Protein AF-A0A949M799-F1 (afdb_monomer_lite)

Foldseek 3Di:
DDDDDDPDPPDQDWDKDKDWDFDDPPDPPPDDADPVVVVVLVVDFPLLVVLCVQQVEHEEADPPVCVVVVAQKDKDKDKGWTKMKIKTWGWDDDPDPPAAIKIKMKMFMGTDDIGMYMYMYHHPPPDDPNQLPDLLVLLNVVLSLLCSFVLLVLLLCLLLRDMDIDMDGPVVQVVPPPDDPVNVVVVVNVVSNVVSRVLSSQLSVVLSVVSCVQCVNSVRDRPPVVVSSVLSSQLVNCVVSVRVVNVCSVVSNVVCVPGPRVSSVVSSDDD

Radius of gyration: 24.04 Å; chains: 1; bounding box: 64×42×74 Å

Sequence (271 aa):
MRNGFPQARLACLLLSLVLHARCWSQDSISAKPTEPFATWINTAPPGIKRLIDIGQVTFEIDDQELIQRKKQGLTRFRFDYRYRYRFSNSITKPQSSDDGPRITVAASIFVSDIQCSHRVVVGSTFKPESPWKSKLLQHEFDHVSISTDPRLKVLLKLALGADMQFEILAQEIQSQENQTLAQHIENQIATRMKHRVSEIERVTQAFNDRFDKESRNGSESIRQREELFVDFFAPESLQKLDFQSSEILSQYAKAIAKSPWKEHYMLNAPD

Structure (mmCIF, N/CA/C/O backbone):
data_AF-A0A949M799-F1
#
_entry.id   AF-A0A949M799-F1
#
loop_
_atom_site.group_PDB
_atom_site.id
_atom_site.type_symbol
_atom_site.label_atom_id
_atom_site.label_alt_id
_atom_site.label_comp_id
_atom_site.label_asym_id
_atom_site.label_entity_id
_atom_site.label_seq_id
_atom_site.pdbx_PDB_ins_code
_atom_site.Cartn_x
_atom_site.Cartn_y
_atom_site.Cartn_z
_atom_site.occupancy
_atom_site.B_iso_or_equiv
_atom_site.auth_seq_id
_atom_site.auth_comp_id
_atom_site.auth_asym_id
_atom_site.auth_atom_id
_atom_site.pdbx_PDB_model_num
ATOM 1 N N . MET A 1 1 ? -38.391 25.518 46.719 1.00 38.16 1 MET A N 1
ATOM 2 C CA . MET A 1 1 ? -38.501 24.862 45.399 1.00 38.16 1 MET A CA 1
ATOM 3 C C . MET A 1 1 ? -37.254 24.015 45.199 1.00 38.16 1 MET A C 1
ATOM 5 O O . MET A 1 1 ? -36.174 24.570 45.061 1.00 38.16 1 MET A O 1
ATOM 9 N N . ARG A 1 2 ? -37.367 22.689 45.344 1.00 32.25 2 ARG A N 1
ATOM 10 C CA . ARG A 1 2 ? -36.262 21.737 45.146 1.00 32.25 2 ARG A CA 1
ATOM 11 C C . ARG A 1 2 ? -36.458 21.100 43.773 1.00 32.25 2 ARG A C 1
ATOM 13 O O . ARG A 1 2 ? -37.381 20.310 43.609 1.00 32.25 2 ARG A O 1
ATOM 20 N N . ASN A 1 3 ? -35.625 21.473 42.806 1.00 32.59 3 ASN A N 1
ATOM 21 C CA . ASN A 1 3 ? -35.611 20.852 41.485 1.00 32.59 3 ASN A CA 1
ATOM 22 C C . ASN A 1 3 ? -34.939 19.482 41.607 1.00 32.59 3 ASN A C 1
ATOM 24 O O . ASN A 1 3 ? -33.716 19.377 41.668 1.00 32.59 3 ASN A O 1
ATOM 28 N N . GLY A 1 4 ? -35.757 18.436 41.719 1.00 30.62 4 GLY A N 1
ATOM 29 C CA . GLY A 1 4 ? -35.303 17.056 41.641 1.00 30.62 4 GLY A CA 1
ATOM 30 C C . GLY A 1 4 ? -34.941 16.718 40.200 1.00 30.62 4 GLY A C 1
ATOM 31 O O . GLY A 1 4 ? -35.824 16.590 39.358 1.00 30.62 4 GLY A O 1
ATOM 32 N N . PHE A 1 5 ? -33.648 16.566 39.919 1.00 30.73 5 PHE A N 1
ATOM 33 C CA . PHE A 1 5 ? -33.198 15.882 38.711 1.00 30.73 5 PHE A CA 1
ATOM 34 C C . PHE A 1 5 ? -33.589 14.401 38.823 1.00 30.73 5 PHE A C 1
ATOM 36 O O . PHE A 1 5 ? -33.229 13.758 39.816 1.00 30.73 5 PHE A O 1
ATOM 43 N N . PRO A 1 6 ? -34.319 13.832 37.851 1.00 38.19 6 PRO A N 1
ATOM 44 C CA . PRO A 1 6 ? -34.636 12.417 37.880 1.00 38.19 6 PRO A CA 1
ATOM 45 C C . PRO A 1 6 ? -33.339 11.622 37.706 1.00 38.19 6 PRO A C 1
ATOM 47 O O . PRO A 1 6 ? -32.631 11.760 36.709 1.00 38.19 6 PRO A O 1
ATOM 50 N N . GLN A 1 7 ? -33.023 10.779 38.692 1.00 33.84 7 GLN A N 1
ATOM 51 C CA . GLN A 1 7 ? -32.002 9.741 38.575 1.00 33.84 7 GLN A CA 1
ATOM 52 C C . GLN A 1 7 ? -32.460 8.718 37.527 1.00 33.84 7 GLN A C 1
ATOM 54 O O . GLN A 1 7 ? -33.045 7.685 37.850 1.00 33.84 7 GLN A O 1
ATOM 59 N N . ALA A 1 8 ? -32.198 9.004 36.254 1.00 35.12 8 ALA A N 1
ATOM 60 C CA . ALA A 1 8 ? -32.275 8.003 35.209 1.00 35.12 8 ALA A CA 1
ATOM 61 C C . ALA A 1 8 ? -31.178 6.963 35.481 1.00 35.12 8 ALA A C 1
ATOM 63 O O . ALA A 1 8 ? -29.980 7.246 35.393 1.00 35.12 8 ALA A O 1
ATOM 64 N N . ARG A 1 9 ? -31.593 5.754 35.867 1.00 34.25 9 ARG A N 1
ATOM 65 C CA . ARG A 1 9 ? -30.732 4.571 35.896 1.00 34.25 9 ARG A CA 1
ATOM 66 C C . ARG A 1 9 ? -30.252 4.317 34.465 1.00 34.25 9 ARG A C 1
ATOM 68 O O . ARG A 1 9 ? -30.967 3.718 33.671 1.00 34.25 9 ARG A O 1
ATOM 75 N N . LEU A 1 10 ? -29.059 4.809 34.135 1.00 37.62 10 LEU A N 1
ATOM 76 C CA . LEU A 1 10 ? -28.350 4.473 32.903 1.00 37.62 10 LEU A CA 1
ATOM 77 C C . LEU A 1 10 ? -28.008 2.982 32.951 1.00 37.62 10 LEU A C 1
ATOM 79 O O . LEU A 1 10 ? -27.049 2.564 33.597 1.00 37.62 10 LEU A O 1
ATOM 83 N N . ALA A 1 11 ? -28.856 2.174 32.320 1.00 38.16 11 ALA A N 1
ATOM 84 C CA . ALA A 1 11 ? -28.567 0.781 32.047 1.00 38.16 11 ALA A CA 1
ATOM 85 C C . ALA A 1 11 ? -27.359 0.721 31.103 1.00 38.16 11 ALA A C 1
ATOM 87 O O . ALA A 1 11 ? -27.379 1.303 30.019 1.00 38.16 11 ALA A O 1
ATOM 88 N N . CYS A 1 12 ? -26.303 0.032 31.530 1.00 37.84 12 CYS A N 1
ATOM 89 C CA . CYS A 1 12 ? -25.150 -0.270 30.693 1.00 37.84 12 CYS A CA 1
ATOM 90 C C . CYS A 1 12 ? -25.595 -1.318 29.659 1.00 37.84 12 CYS A C 1
ATOM 92 O O . CYS A 1 12 ? -25.605 -2.517 29.933 1.00 37.84 12 CYS A O 1
ATOM 94 N N . LEU A 1 13 ? -26.083 -0.862 28.506 1.00 43.50 13 LEU A N 1
ATOM 95 C CA . LEU A 1 13 ? -26.494 -1.726 27.404 1.00 43.50 13 LEU A CA 1
ATOM 96 C C . LEU A 1 13 ? -25.248 -2.161 26.629 1.00 43.50 13 LEU A C 1
ATOM 98 O O . LEU A 1 13 ? -24.762 -1.448 25.758 1.00 43.50 13 LEU A O 1
ATOM 102 N N . LEU A 1 14 ? -24.739 -3.354 26.940 1.00 43.09 14 LEU A N 1
ATOM 103 C CA . LEU A 1 14 ? -23.744 -4.037 26.114 1.00 43.09 14 LEU A CA 1
ATOM 104 C C . LEU A 1 14 ? -24.416 -4.522 24.824 1.00 43.09 14 LEU A C 1
ATOM 106 O O . LEU A 1 14 ? -24.916 -5.643 24.749 1.00 43.09 14 LEU A O 1
ATOM 110 N N . LEU A 1 15 ? -24.442 -3.673 23.799 1.00 46.94 15 LEU A N 1
ATOM 111 C CA . LEU A 1 15 ? -24.862 -4.070 22.459 1.00 46.94 15 LEU A CA 1
ATOM 112 C C . LEU A 1 15 ? -23.636 -4.587 21.691 1.00 46.94 15 LEU A C 1
ATOM 114 O O . LEU A 1 15 ? -22.736 -3.817 21.375 1.00 46.94 15 LEU A O 1
ATOM 118 N N . SER A 1 16 ? -23.587 -5.890 21.401 1.00 44.25 16 SER A N 1
ATOM 119 C CA . SER A 1 16 ? -22.599 -6.472 20.480 1.00 44.25 16 SER A CA 1
ATOM 120 C C . SER A 1 16 ? -23.225 -6.626 19.101 1.00 44.25 16 SER A C 1
ATOM 122 O O . SER A 1 16 ? -24.108 -7.460 18.911 1.00 44.25 16 SER A O 1
ATOM 124 N N . LEU A 1 17 ? -22.759 -5.839 18.134 1.00 51.50 17 LEU A N 1
ATOM 125 C CA . LEU A 1 17 ? -23.195 -5.915 16.741 1.00 51.50 17 LEU A CA 1
ATOM 126 C C . LEU A 1 17 ? -22.049 -6.464 15.876 1.00 51.50 17 LEU A C 1
ATOM 128 O O . LEU A 1 17 ? -20.896 -6.070 16.053 1.00 51.50 17 LEU A O 1
ATOM 132 N N . VAL A 1 18 ? -22.357 -7.383 14.957 1.00 51.38 18 VAL A N 1
ATOM 133 C CA . VAL A 1 18 ? -21.414 -7.882 13.941 1.00 51.38 18 VAL A CA 1
ATOM 134 C C . VAL A 1 18 ? -21.872 -7.350 12.591 1.00 51.38 18 VAL A C 1
ATOM 136 O O . VAL A 1 18 ? -22.921 -7.754 12.093 1.00 51.38 18 VAL A O 1
ATOM 139 N N . LEU A 1 19 ? -21.089 -6.451 12.001 1.00 58.72 19 LEU A N 1
ATOM 140 C CA . LEU A 1 19 ? -21.389 -5.838 10.707 1.00 58.72 19 LEU A CA 1
ATOM 141 C C . LEU A 1 19 ? -20.306 -6.162 9.675 1.00 58.72 19 LEU A C 1
ATOM 143 O O . LEU A 1 19 ? -19.142 -6.413 10.002 1.00 58.72 19 LEU A O 1
ATOM 147 N N . HIS A 1 20 ? -20.724 -6.181 8.410 1.00 48.69 20 HIS A N 1
ATOM 148 C CA . HIS A 1 20 ? -19.860 -6.397 7.255 1.00 48.69 20 HIS A CA 1
ATOM 149 C C . HIS A 1 20 ? -19.649 -5.064 6.544 1.00 48.69 20 HIS A C 1
ATOM 151 O O . HIS A 1 20 ? -20.538 -4.607 5.832 1.00 48.69 20 HIS A O 1
ATOM 157 N N . ALA A 1 21 ? -18.466 -4.473 6.684 1.00 54.84 21 ALA A N 1
ATOM 158 C CA . ALA A 1 21 ? -18.089 -3.312 5.894 1.00 54.84 21 ALA A CA 1
ATOM 159 C C . ALA A 1 21 ? -17.352 -3.769 4.627 1.00 54.84 21 ALA A C 1
ATOM 161 O O . ALA A 1 21 ? -16.422 -4.579 4.672 1.00 54.84 21 ALA A O 1
ATOM 162 N N . ARG A 1 22 ? -17.766 -3.246 3.472 1.00 47.84 22 ARG A N 1
ATOM 163 C CA . ARG A 1 22 ? -17.017 -3.354 2.216 1.00 47.84 22 ARG A CA 1
ATOM 164 C C . ARG A 1 22 ? -16.619 -1.945 1.800 1.00 47.84 22 ARG A C 1
ATOM 166 O O . ARG A 1 22 ? -17.461 -1.196 1.324 1.00 47.84 22 ARG A O 1
ATOM 173 N N . CYS A 1 23 ? -15.348 -1.592 1.960 1.00 44.41 23 CYS A N 1
ATOM 174 C CA . CYS A 1 23 ? -14.822 -0.384 1.336 1.00 44.41 23 CYS A CA 1
ATOM 175 C C . CYS A 1 23 ? -14.472 -0.733 -0.113 1.00 44.41 23 CYS A C 1
ATOM 177 O O . CYS A 1 23 ? -13.442 -1.347 -0.369 1.00 44.41 23 CYS A O 1
ATOM 179 N N . TRP A 1 24 ? -15.365 -0.421 -1.053 1.00 39.28 24 TRP A N 1
ATOM 180 C CA . TRP A 1 24 ? -15.014 -0.400 -2.472 1.00 39.28 24 TRP A CA 1
ATOM 181 C C . TRP A 1 24 ? -14.414 0.975 -2.755 1.00 39.28 24 TRP A C 1
ATOM 183 O O . TRP A 1 24 ? -15.116 1.978 -2.648 1.00 39.28 24 TRP A O 1
ATOM 193 N N . SER A 1 25 ? -13.124 1.035 -3.088 1.00 43.59 25 SER A N 1
ATOM 194 C CA . SER A 1 25 ? -12.610 2.190 -3.826 1.00 43.59 25 SER A CA 1
ATOM 195 C C . SER A 1 25 ? -13.218 2.123 -5.229 1.00 43.59 25 SER A C 1
ATOM 197 O O . SER A 1 25 ? -13.100 1.098 -5.905 1.00 43.59 25 SER A O 1
ATOM 199 N N . GLN A 1 26 ? -13.962 3.160 -5.614 1.00 33.84 26 GLN A N 1
ATOM 200 C CA . GLN A 1 26 ? -14.918 3.137 -6.727 1.00 33.84 26 GLN A CA 1
ATOM 201 C C . GLN A 1 26 ? -14.292 3.191 -8.132 1.00 33.84 26 GLN A C 1
ATOM 203 O O . GLN A 1 26 ? -15.022 3.284 -9.111 1.00 33.84 26 GLN A O 1
ATOM 208 N N . ASP A 1 27 ? -12.976 3.025 -8.251 1.00 39.72 27 ASP A N 1
ATOM 209 C CA . ASP A 1 27 ? -12.280 2.984 -9.537 1.00 39.72 27 ASP A CA 1
ATOM 210 C C . ASP A 1 27 ? -11.870 1.546 -9.866 1.00 39.72 27 ASP A C 1
ATOM 212 O O . ASP A 1 27 ? -10.709 1.157 -9.739 1.00 39.72 27 ASP A O 1
ATOM 216 N N . SER A 1 28 ? -12.821 0.686 -10.228 1.00 40.19 28 SER A N 1
ATOM 217 C CA . SER A 1 28 ? -12.476 -0.616 -10.805 1.00 40.19 28 SER A CA 1
ATOM 218 C C . SER A 1 28 ? -12.176 -0.426 -12.291 1.00 40.19 28 SER A C 1
ATOM 220 O O . SER A 1 28 ? -13.063 -0.566 -13.135 1.00 40.19 28 SER A O 1
ATOM 222 N N . ILE A 1 29 ? -10.929 -0.084 -12.613 1.00 46.22 29 ILE A N 1
ATOM 223 C CA . ILE A 1 29 ? -10.437 -0.086 -13.992 1.00 46.22 29 ILE A CA 1
ATOM 224 C C . ILE A 1 29 ? -10.225 -1.551 -14.385 1.00 46.22 29 ILE A C 1
ATOM 226 O O . ILE A 1 29 ? -9.165 -2.128 -14.178 1.00 46.22 29 ILE A O 1
ATOM 230 N N . SER A 1 3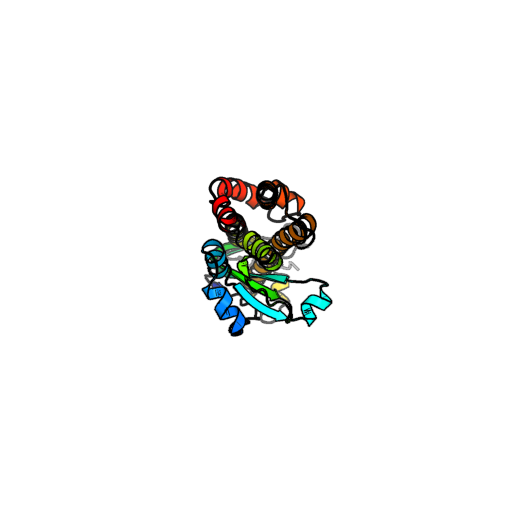0 ? -11.267 -2.191 -14.918 1.00 41.47 30 SER A N 1
ATOM 231 C CA . SER A 1 30 ? -11.122 -3.448 -15.658 1.00 41.47 30 SER A CA 1
ATOM 232 C C . SER A 1 30 ? -10.962 -3.110 -17.137 1.00 41.47 30 SER A C 1
ATOM 234 O O . SER A 1 30 ? -11.851 -3.343 -17.954 1.00 41.47 30 SER A O 1
ATOM 236 N N . ALA A 1 31 ? -9.833 -2.492 -17.482 1.00 55.66 31 ALA A N 1
ATOM 237 C CA . ALA A 1 31 ? -9.403 -2.430 -18.868 1.00 55.66 31 ALA A CA 1
ATOM 238 C C . ALA A 1 31 ? -8.719 -3.763 -19.188 1.00 55.66 31 ALA A C 1
ATOM 240 O O . ALA A 1 31 ? -7.767 -4.164 -18.517 1.00 55.66 31 ALA A O 1
ATOM 241 N N . LYS A 1 32 ? -9.219 -4.492 -20.193 1.00 54.19 32 LYS A N 1
ATOM 242 C CA . LYS A 1 32 ? -8.467 -5.627 -20.741 1.00 54.19 32 LYS A CA 1
ATOM 243 C C . LYS A 1 32 ? -7.126 -5.088 -21.259 1.00 54.19 32 LYS A C 1
ATOM 245 O O . LYS A 1 32 ? -7.147 -4.048 -21.920 1.00 54.19 32 LYS A O 1
ATOM 250 N N . PRO A 1 33 ? -5.993 -5.765 -20.996 1.00 60.00 33 PRO A N 1
ATOM 251 C CA . PRO A 1 33 ? -4.716 -5.333 -21.543 1.00 60.00 33 PRO A CA 1
ATOM 252 C C . PRO A 1 33 ? -4.839 -5.254 -23.064 1.00 60.00 33 PRO A C 1
ATOM 254 O O . PRO A 1 33 ? -5.404 -6.150 -23.698 1.00 60.00 33 PRO A O 1
ATOM 257 N N . THR A 1 34 ? -4.343 -4.168 -23.650 1.00 65.69 34 THR A N 1
ATOM 258 C CA . THR A 1 34 ? -4.253 -4.041 -25.105 1.00 65.69 34 THR A CA 1
ATOM 259 C C . THR A 1 34 ? -3.426 -5.207 -25.666 1.00 65.69 34 THR A C 1
ATOM 261 O O . THR A 1 34 ? -2.490 -5.685 -25.021 1.00 65.69 34 THR A O 1
ATOM 264 N N . GLU A 1 35 ? -3.772 -5.695 -26.864 1.00 63.88 35 GLU A N 1
ATOM 265 C CA . GLU A 1 35 ? -3.140 -6.872 -27.497 1.00 63.88 35 GLU A CA 1
ATOM 266 C C . GLU A 1 35 ? -1.597 -6.945 -27.414 1.00 63.88 35 GLU A C 1
ATOM 268 O O . GLU A 1 35 ? -1.082 -8.031 -27.118 1.00 63.88 35 GLU A O 1
ATOM 273 N N . PRO A 1 36 ? -0.821 -5.851 -27.601 1.00 72.44 36 PRO A N 1
ATOM 274 C CA . PRO A 1 36 ? 0.636 -5.916 -27.458 1.00 72.44 36 PRO A CA 1
ATOM 275 C C . PRO A 1 36 ? 1.098 -6.331 -26.051 1.00 72.44 36 PRO A C 1
ATOM 277 O O . PRO A 1 36 ? 2.049 -7.105 -25.927 1.00 72.44 36 PRO A O 1
ATOM 280 N N . PHE A 1 37 ? 0.411 -5.904 -24.989 1.00 84.44 37 PHE A N 1
ATOM 281 C CA . PHE A 1 37 ? 0.796 -6.251 -23.618 1.00 84.44 37 PHE A CA 1
ATOM 282 C C . PHE A 1 37 ? 0.419 -7.676 -23.238 1.00 84.44 37 PHE A C 1
ATOM 284 O O . PHE A 1 37 ? 1.162 -8.320 -22.499 1.00 84.44 37 PHE A O 1
ATOM 291 N N . ALA A 1 38 ? -0.677 -8.210 -23.782 1.00 80.31 38 ALA A N 1
ATOM 292 C CA . ALA A 1 38 ? -1.036 -9.613 -23.574 1.00 80.31 38 ALA A CA 1
ATOM 293 C C . ALA A 1 38 ? 0.095 -10.555 -24.032 1.00 80.31 38 ALA A C 1
ATOM 295 O O . ALA A 1 38 ? 0.422 -11.526 -23.347 1.00 80.31 38 ALA A O 1
ATOM 296 N N . THR A 1 39 ? 0.757 -10.224 -25.145 1.00 86.56 39 THR A N 1
ATOM 297 C CA . THR A 1 39 ? 1.910 -10.986 -25.654 1.00 86.56 39 THR A CA 1
ATOM 298 C C . THR A 1 39 ? 3.114 -10.896 -24.715 1.00 86.56 39 THR A C 1
ATOM 300 O O . THR A 1 39 ? 3.761 -11.908 -24.433 1.00 86.56 39 THR A O 1
ATOM 303 N N . TRP A 1 40 ? 3.405 -9.709 -24.175 1.00 88.69 40 TRP A N 1
ATOM 304 C CA . TRP A 1 40 ? 4.494 -9.543 -23.211 1.00 88.69 40 TRP A CA 1
ATOM 305 C C . TRP A 1 40 ? 4.228 -10.349 -21.945 1.00 88.69 40 TRP A C 1
ATOM 307 O O . TRP A 1 40 ? 5.074 -11.150 -21.557 1.00 88.69 40 TRP A O 1
ATOM 317 N N . ILE A 1 41 ? 3.043 -10.205 -21.344 1.00 88.25 41 ILE A N 1
ATOM 318 C CA . ILE A 1 41 ? 2.651 -10.898 -20.105 1.00 88.25 41 ILE A CA 1
ATOM 319 C C . ILE A 1 41 ? 2.838 -12.416 -20.238 1.00 88.25 41 ILE A C 1
ATOM 321 O O . ILE A 1 41 ? 3.400 -13.053 -19.348 1.00 88.25 41 ILE A O 1
ATOM 325 N N . ASN A 1 42 ? 2.445 -12.998 -21.373 1.00 89.19 42 ASN A N 1
ATOM 326 C CA . ASN A 1 42 ? 2.577 -14.438 -21.612 1.00 89.19 42 ASN A CA 1
ATOM 327 C C . ASN A 1 42 ? 4.032 -14.922 -21.729 1.00 89.19 42 ASN A C 1
ATOM 329 O O . ASN A 1 42 ? 4.297 -16.105 -21.523 1.00 89.19 42 ASN A O 1
ATOM 333 N N . THR A 1 43 ? 4.966 -14.022 -22.041 1.00 92.12 43 THR A N 1
ATOM 334 C CA . THR A 1 43 ? 6.405 -14.307 -22.175 1.00 92.12 43 THR A CA 1
ATOM 335 C C . THR A 1 43 ? 7.222 -13.852 -20.960 1.00 92.12 43 THR A C 1
ATOM 337 O O . THR A 1 43 ? 8.451 -13.899 -20.997 1.00 92.12 43 THR A O 1
ATOM 340 N N . ALA A 1 44 ? 6.564 -13.411 -19.881 1.00 92.25 44 ALA A N 1
ATOM 341 C CA . ALA A 1 44 ? 7.226 -12.964 -18.660 1.00 92.25 44 ALA A CA 1
ATOM 342 C C . ALA A 1 44 ? 8.068 -14.085 -18.014 1.00 92.25 44 ALA A C 1
ATOM 344 O O . ALA A 1 44 ? 7.569 -15.205 -17.850 1.00 92.25 44 ALA A O 1
ATOM 345 N N . PRO A 1 45 ? 9.315 -13.799 -17.586 1.00 92.25 45 PRO A N 1
ATOM 346 C CA . PRO A 1 45 ? 10.106 -14.723 -16.778 1.00 92.2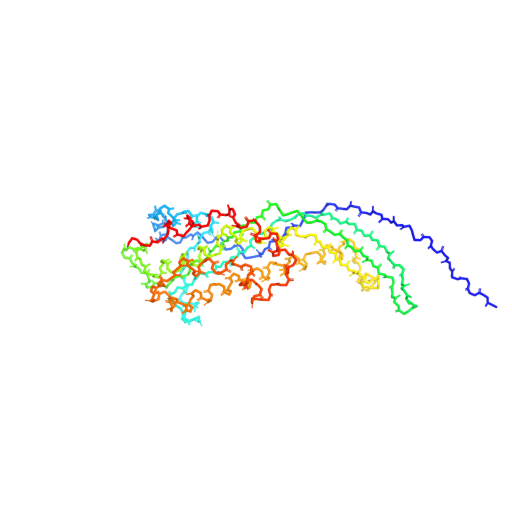5 45 PRO A CA 1
ATOM 347 C C . PRO A 1 45 ? 9.372 -15.132 -15.489 1.00 92.25 45 PRO A C 1
ATOM 349 O O . PRO A 1 45 ? 8.553 -14.355 -14.992 1.00 92.25 45 PRO A O 1
ATOM 352 N N . PRO A 1 46 ? 9.676 -16.299 -14.886 1.00 90.44 46 PRO A N 1
ATOM 353 C CA . PRO A 1 46 ? 8.935 -16.810 -13.728 1.00 90.44 46 PRO A CA 1
ATOM 354 C C . PRO A 1 46 ? 8.807 -15.834 -12.546 1.00 90.44 46 PRO A C 1
ATOM 356 O O . PRO A 1 46 ? 7.726 -15.728 -11.965 1.00 90.44 46 PRO A O 1
ATOM 359 N N . GLY A 1 47 ? 9.871 -15.093 -12.210 1.00 89.00 47 GLY A N 1
ATOM 360 C CA . GLY A 1 47 ? 9.838 -14.086 -11.140 1.00 89.00 47 GLY A CA 1
ATOM 361 C C . GLY A 1 47 ? 8.879 -12.933 -11.437 1.00 89.00 47 GLY A C 1
ATOM 362 O O . GLY A 1 47 ? 8.011 -12.617 -10.622 1.00 89.00 47 GLY A O 1
ATOM 363 N N . ILE A 1 48 ? 8.955 -12.387 -12.652 1.00 92.12 48 ILE A N 1
ATOM 364 C CA . ILE A 1 48 ? 8.072 -11.317 -13.126 1.00 92.12 48 ILE A CA 1
ATOM 365 C C . ILE A 1 48 ? 6.626 -11.800 -13.224 1.00 92.12 48 ILE A C 1
ATOM 367 O O . ILE A 1 48 ? 5.720 -11.102 -12.781 1.00 92.12 48 ILE A O 1
ATOM 371 N N . LYS A 1 49 ? 6.390 -13.012 -13.737 1.00 93.12 49 LYS A N 1
ATOM 372 C CA . LYS A 1 49 ? 5.047 -13.602 -13.800 1.00 93.12 49 LYS A CA 1
ATOM 373 C C . LYS A 1 49 ? 4.418 -13.696 -12.412 1.00 93.12 49 LYS A C 1
ATOM 375 O O . LYS A 1 49 ? 3.281 -13.278 -12.225 1.00 93.12 49 LYS A O 1
ATOM 380 N N . ARG A 1 50 ? 5.189 -14.141 -11.415 1.00 93.06 50 ARG A N 1
ATOM 381 C CA . ARG A 1 50 ? 4.748 -14.130 -10.017 1.00 93.06 50 ARG A CA 1
ATOM 382 C C . ARG A 1 50 ? 4.378 -12.719 -9.549 1.00 93.06 50 ARG A C 1
ATOM 384 O O . ARG A 1 50 ? 3.364 -12.589 -8.873 1.00 93.06 50 ARG A O 1
ATOM 391 N N . LEU A 1 51 ? 5.160 -11.685 -9.880 1.00 93.81 51 LEU A N 1
ATOM 392 C CA . LEU A 1 51 ? 4.826 -10.292 -9.542 1.00 93.81 51 LEU A CA 1
ATOM 393 C C . LEU A 1 51 ? 3.535 -9.817 -10.221 1.00 93.81 51 LEU A C 1
ATOM 395 O O . LEU A 1 51 ? 2.713 -9.180 -9.564 1.00 93.81 51 LEU A O 1
ATOM 399 N N . ILE A 1 52 ? 3.334 -10.161 -11.498 1.00 94.19 52 ILE A N 1
ATOM 400 C CA . ILE A 1 52 ? 2.091 -9.873 -12.230 1.00 94.19 52 ILE A CA 1
ATOM 401 C C . ILE A 1 52 ? 0.897 -10.485 -11.498 1.00 94.19 52 ILE A C 1
ATOM 403 O O . ILE A 1 52 ? -0.091 -9.791 -11.261 1.00 94.19 52 ILE A O 1
ATOM 407 N N . ASP A 1 53 ? 1.013 -11.748 -11.090 1.00 93.62 53 ASP A N 1
ATOM 408 C CA . ASP A 1 53 ? -0.068 -12.487 -10.442 1.00 93.62 53 ASP A CA 1
ATOM 409 C C . ASP A 1 53 ? -0.382 -11.938 -9.038 1.00 93.62 53 ASP A C 1
ATOM 411 O O . ASP A 1 53 ? -1.541 -11.656 -8.723 1.00 93.62 53 ASP A O 1
ATOM 415 N N . ILE A 1 54 ? 0.631 -11.751 -8.179 1.00 93.69 54 ILE A N 1
ATOM 416 C CA . ILE A 1 54 ? 0.410 -11.277 -6.798 1.00 93.69 54 ILE A CA 1
ATOM 417 C C . ILE A 1 54 ? 0.046 -9.793 -6.734 1.00 93.69 54 ILE A C 1
ATOM 419 O O . ILE A 1 54 ? -0.675 -9.387 -5.824 1.00 93.69 54 ILE A O 1
ATOM 423 N N . GLY A 1 55 ? 0.575 -9.000 -7.666 1.00 94.94 55 GLY A N 1
ATOM 424 C CA . GLY A 1 55 ? 0.352 -7.566 -7.765 1.00 94.94 55 GLY A CA 1
ATOM 425 C C . GLY A 1 55 ? -0.816 -7.202 -8.673 1.00 94.94 55 GLY A C 1
ATOM 426 O O . GLY A 1 55 ? -1.036 -6.014 -8.880 1.00 94.94 55 GLY A O 1
ATOM 427 N N . GLN A 1 56 ? -1.523 -8.181 -9.250 1.00 95.81 56 GLN A N 1
ATOM 428 C CA . GLN A 1 56 ? -2.615 -7.968 -10.207 1.00 95.81 56 GLN A CA 1
ATOM 429 C C . GLN A 1 56 ? -2.260 -6.881 -11.240 1.00 95.81 56 GLN A C 1
ATOM 431 O O . GLN A 1 56 ? -2.980 -5.894 -11.402 1.00 95.81 56 GLN A O 1
ATOM 436 N N . VAL A 1 57 ? -1.080 -7.011 -11.857 1.00 95.12 57 VAL A N 1
ATOM 437 C CA . VAL A 1 57 ? -0.494 -5.954 -12.691 1.00 95.12 57 VAL A CA 1
ATOM 438 C C . VAL A 1 57 ? -1.280 -5.802 -13.988 1.00 95.12 57 VAL A C 1
ATOM 440 O O . VAL A 1 57 ? -1.496 -6.763 -14.728 1.00 95.12 57 VAL A O 1
ATOM 443 N N . THR A 1 58 ? -1.639 -4.562 -14.295 1.00 94.56 58 THR A N 1
ATOM 444 C CA . THR A 1 58 ? -2.203 -4.142 -15.579 1.00 94.56 58 THR A CA 1
ATOM 445 C C . THR A 1 58 ? -1.236 -3.199 -16.289 1.00 94.56 58 THR A C 1
ATOM 447 O O . THR A 1 58 ? -0.506 -2.452 -15.636 1.00 94.56 58 THR A O 1
ATOM 450 N N . PHE A 1 59 ? -1.210 -3.246 -17.622 1.00 93.44 59 PHE A N 1
ATOM 451 C CA . PHE A 1 59 ? -0.400 -2.350 -18.448 1.00 93.44 59 PHE A CA 1
ATOM 452 C C . PHE A 1 59 ? -1.283 -1.370 -19.208 1.00 93.44 59 PHE A C 1
ATOM 454 O O . PHE A 1 59 ? -2.283 -1.772 -19.807 1.00 93.44 59 PHE A O 1
ATOM 461 N N . GLU A 1 60 ? -0.868 -0.109 -19.238 1.00 93.88 60 GLU A N 1
ATOM 462 C CA . GLU A 1 60 ? -1.576 0.968 -19.923 1.00 93.88 60 GLU A CA 1
ATOM 463 C C . GLU A 1 60 ? -0.613 1.843 -20.734 1.00 93.88 60 GLU A C 1
ATOM 465 O O . GLU A 1 60 ? 0.566 1.984 -20.402 1.00 93.88 60 GLU A O 1
ATOM 470 N N . ILE A 1 61 ? -1.135 2.432 -21.812 1.00 93.81 61 ILE A N 1
ATOM 471 C CA . ILE A 1 61 ? -0.459 3.491 -22.565 1.00 93.81 61 ILE A CA 1
ATOM 472 C C . ILE A 1 61 ? -1.146 4.805 -22.217 1.00 93.81 61 ILE A C 1
ATOM 474 O O . ILE A 1 61 ? -2.310 4.989 -22.568 1.00 93.81 61 ILE A O 1
ATOM 478 N N . ASP A 1 62 ? -0.424 5.710 -21.560 1.00 94.69 62 ASP A N 1
ATOM 479 C CA . ASP A 1 62 ? -0.909 7.055 -21.235 1.00 94.69 62 ASP A CA 1
ATOM 480 C C . ASP A 1 62 ? 0.241 8.071 -21.324 1.00 94.69 62 ASP A C 1
ATOM 482 O O . ASP A 1 62 ? 0.926 8.389 -20.349 1.00 94.69 62 ASP A O 1
ATOM 486 N N . ASP A 1 63 ? 0.478 8.578 -22.537 1.00 95.12 63 ASP A N 1
ATOM 487 C CA . ASP A 1 63 ? 1.520 9.579 -22.785 1.00 95.12 63 ASP A CA 1
ATOM 488 C C . ASP A 1 63 ? 1.233 10.903 -22.055 1.00 95.12 63 ASP A C 1
ATOM 490 O O . ASP A 1 63 ? 2.167 11.596 -21.649 1.00 95.12 63 ASP A O 1
ATOM 494 N N . GLN A 1 64 ? -0.043 11.271 -21.867 1.00 96.56 64 GLN A N 1
ATOM 495 C CA . GLN A 1 64 ? -0.414 12.530 -21.213 1.00 96.56 64 GLN A CA 1
ATOM 496 C C . GLN A 1 64 ? -0.011 12.516 -19.741 1.00 96.56 64 GLN A C 1
ATOM 498 O O . GLN A 1 64 ? 0.598 13.476 -19.256 1.00 96.56 64 GLN A O 1
ATOM 503 N N . GLU A 1 65 ? -0.297 11.418 -19.044 1.00 95.31 65 GLU A N 1
ATOM 504 C CA . GLU A 1 65 ? 0.110 11.234 -17.658 1.00 95.31 65 GLU A CA 1
ATOM 505 C C . GLU A 1 65 ? 1.637 11.264 -17.510 1.00 95.31 65 GLU A C 1
ATOM 507 O O . GLU A 1 65 ? 2.166 11.965 -16.639 1.00 95.31 65 GLU A O 1
ATOM 512 N N . LEU A 1 66 ? 2.355 10.544 -18.374 1.00 95.06 66 LEU A N 1
ATOM 513 C CA . LEU A 1 66 ? 3.817 10.492 -18.341 1.00 95.06 66 LEU A CA 1
ATOM 514 C C . LEU A 1 66 ? 4.446 11.870 -18.581 1.00 95.06 66 LEU A C 1
ATOM 516 O O . LEU A 1 66 ? 5.355 12.263 -17.843 1.00 95.06 66 LEU A O 1
ATOM 520 N N . ILE A 1 67 ? 3.921 12.650 -19.534 1.00 95.94 67 ILE A N 1
ATOM 521 C CA . ILE A 1 67 ? 4.354 14.034 -19.791 1.00 95.94 67 ILE A CA 1
ATOM 522 C C . ILE A 1 67 ? 4.081 14.924 -18.573 1.00 95.94 67 ILE A C 1
ATOM 524 O O . ILE A 1 67 ? 4.975 15.653 -18.136 1.00 95.94 67 ILE A O 1
ATOM 528 N N . GLN A 1 68 ? 2.882 14.846 -17.986 1.00 96.62 68 GLN A N 1
ATOM 529 C CA . GLN A 1 68 ? 2.516 15.634 -16.804 1.00 96.62 68 GLN A CA 1
ATOM 530 C C . GLN A 1 68 ? 3.445 15.341 -15.618 1.00 96.62 68 GLN A C 1
ATOM 532 O O . GLN A 1 68 ? 3.835 16.252 -14.883 1.00 96.62 68 GLN A O 1
ATOM 537 N N . ARG A 1 69 ? 3.809 14.069 -15.432 1.00 93.12 69 ARG A N 1
ATOM 538 C CA . ARG A 1 69 ? 4.686 13.605 -14.349 1.00 93.12 69 ARG A CA 1
ATOM 539 C C . ARG A 1 69 ? 6.174 13.706 -14.684 1.00 93.12 69 ARG A C 1
ATOM 541 O O . ARG A 1 69 ? 6.987 13.515 -13.785 1.00 93.12 69 ARG A O 1
ATOM 548 N N . LYS A 1 70 ? 6.527 14.038 -15.931 1.00 94.19 70 LYS A N 1
ATOM 549 C CA . LYS A 1 70 ? 7.903 14.068 -16.455 1.00 94.19 70 LYS A CA 1
ATOM 550 C C . LYS A 1 70 ? 8.639 12.736 -16.246 1.00 94.19 70 LYS A C 1
ATOM 552 O O . LYS A 1 70 ? 9.804 12.727 -15.853 1.00 94.19 70 LYS A O 1
ATOM 557 N N . LYS A 1 71 ? 7.953 11.618 -16.496 1.00 93.19 71 LYS A N 1
ATOM 558 C CA . LYS A 1 71 ? 8.491 10.256 -16.355 1.00 93.19 71 LYS A CA 1
ATOM 559 C C . LYS A 1 71 ? 8.454 9.497 -17.687 1.00 93.19 71 LYS A C 1
ATOM 561 O O . LYS A 1 71 ? 7.693 9.849 -18.580 1.00 93.19 71 LYS A O 1
ATOM 566 N N . GLN A 1 72 ? 9.290 8.466 -17.819 1.00 92.75 72 GLN A N 1
ATOM 567 C CA . GLN A 1 72 ? 9.296 7.557 -18.982 1.00 92.75 72 GLN A CA 1
ATOM 568 C C . GLN A 1 72 ? 8.401 6.326 -18.776 1.00 92.75 72 GLN A C 1
ATOM 570 O O . GLN A 1 72 ? 7.920 5.739 -19.744 1.00 92.75 72 GLN A O 1
ATOM 575 N N . GLY A 1 73 ? 8.173 5.967 -17.516 1.00 94.88 73 GLY A N 1
ATOM 576 C CA . GLY A 1 73 ? 7.257 4.937 -17.056 1.00 94.88 73 GLY A CA 1
ATOM 577 C C . GLY A 1 73 ? 6.722 5.329 -15.683 1.00 94.88 73 GLY A C 1
ATOM 578 O O . GLY A 1 73 ? 7.245 6.244 -15.034 1.00 94.88 73 GLY A O 1
ATOM 579 N N . LEU A 1 74 ? 5.613 4.721 -15.288 1.00 95.50 74 LEU A N 1
ATOM 580 C CA . LEU A 1 74 ? 5.011 4.982 -13.992 1.00 95.50 74 LEU A CA 1
ATOM 581 C C . LEU A 1 74 ? 4.256 3.759 -13.493 1.00 95.50 74 LEU A C 1
ATOM 583 O O . LEU A 1 74 ? 3.315 3.296 -14.132 1.00 95.50 74 LEU A O 1
ATOM 587 N N . THR A 1 75 ? 4.591 3.324 -12.288 1.00 97.12 75 THR A N 1
ATOM 588 C CA . THR A 1 75 ? 3.851 2.289 -11.574 1.00 97.12 75 THR A CA 1
ATOM 589 C C . THR A 1 75 ? 3.014 2.913 -10.469 1.00 97.12 75 THR A C 1
ATOM 591 O O . THR A 1 75 ? 3.532 3.558 -9.558 1.00 97.12 75 THR A O 1
ATOM 594 N N . ARG A 1 76 ? 1.699 2.704 -10.532 1.00 96.69 76 ARG A N 1
ATOM 595 C CA . ARG A 1 76 ? 0.768 3.017 -9.442 1.00 96.69 76 ARG A CA 1
ATOM 596 C C . ARG A 1 76 ? 0.341 1.733 -8.749 1.00 96.69 76 ARG A C 1
ATOM 598 O O . ARG A 1 76 ? 0.154 0.717 -9.412 1.00 96.69 76 ARG A O 1
ATOM 605 N N . PHE A 1 77 ? 0.143 1.801 -7.439 1.00 97.25 77 PHE A N 1
ATOM 606 C CA . PHE A 1 77 ? -0.380 0.703 -6.631 1.00 97.25 77 PHE A CA 1
ATOM 607 C C . PHE A 1 77 ? -1.664 1.132 -5.914 1.00 97.25 77 PHE A C 1
ATOM 609 O O . PHE A 1 77 ? -1.932 2.326 -5.755 1.00 97.25 77 PHE A O 1
ATOM 616 N N . ARG A 1 78 ? -2.454 0.154 -5.473 1.00 95.19 78 ARG A N 1
ATOM 617 C CA . ARG A 1 78 ? -3.645 0.353 -4.640 1.00 95.19 78 ARG A CA 1
ATOM 618 C C . ARG A 1 78 ? -3.827 -0.832 -3.707 1.00 95.19 78 ARG A C 1
ATOM 620 O O . ARG A 1 78 ? -3.702 -1.972 -4.151 1.00 95.19 78 ARG A O 1
ATOM 627 N N . PHE A 1 79 ? -4.180 -0.565 -2.451 1.00 95.50 79 PHE A N 1
ATOM 628 C CA . PHE A 1 79 ? -4.563 -1.611 -1.506 1.00 95.50 79 PHE A CA 1
ATOM 629 C C . PHE A 1 79 ? -6.080 -1.755 -1.419 1.00 95.50 79 PHE A C 1
ATOM 631 O O . PHE A 1 79 ? -6.797 -0.833 -1.036 1.00 95.50 79 PHE A O 1
ATOM 638 N N . ASP A 1 80 ? -6.563 -2.957 -1.705 1.00 93.94 80 ASP A N 1
ATOM 639 C CA . ASP A 1 80 ? -7.950 -3.354 -1.503 1.00 93.94 80 ASP A CA 1
ATOM 640 C C . ASP A 1 80 ? -8.045 -4.266 -0.286 1.00 93.94 80 ASP A C 1
ATOM 642 O O . ASP A 1 80 ? -7.276 -5.213 -0.136 1.00 93.94 80 ASP A O 1
ATOM 646 N N . TYR A 1 81 ? -8.992 -3.998 0.609 1.00 94.00 81 TYR A N 1
ATOM 647 C CA . TYR A 1 81 ? -9.096 -4.732 1.866 1.00 94.00 81 TYR A CA 1
ATOM 648 C C . TYR A 1 81 ? -10.544 -4.961 2.281 1.00 94.00 81 TYR A C 1
ATOM 650 O O . TYR A 1 81 ? -11.455 -4.180 1.993 1.00 94.00 81 TYR A O 1
ATOM 658 N N . ARG A 1 82 ? -10.763 -6.071 2.988 1.00 93.56 82 ARG A N 1
ATOM 659 C CA . ARG A 1 82 ? -12.071 -6.452 3.531 1.00 93.56 82 ARG A CA 1
ATOM 660 C C . ARG A 1 82 ? -11.949 -6.744 5.008 1.00 93.56 82 ARG A C 1
ATOM 662 O O . ARG A 1 82 ? -11.180 -7.625 5.400 1.00 93.56 82 ARG A O 1
ATOM 669 N N . TYR A 1 83 ? -12.762 -6.072 5.812 1.00 94.31 83 TYR A N 1
ATOM 670 C CA . TYR A 1 83 ? -12.771 -6.258 7.255 1.00 94.31 83 TYR A CA 1
ATOM 671 C C . TYR A 1 83 ? -14.182 -6.469 7.798 1.00 94.31 83 TYR A C 1
ATOM 673 O O . TYR A 1 83 ? -15.189 -6.067 7.213 1.00 94.31 83 TYR A O 1
ATOM 681 N N . ARG A 1 84 ? -14.238 -7.138 8.941 1.00 93.94 84 ARG A N 1
ATOM 682 C CA . ARG A 1 84 ? -15.406 -7.213 9.815 1.00 93.94 84 ARG A CA 1
ATOM 683 C C . ARG A 1 84 ? -15.013 -6.623 11.152 1.00 93.94 84 ARG A C 1
ATOM 685 O O . ARG A 1 84 ? -13.829 -6.568 11.477 1.00 93.94 84 ARG A O 1
ATOM 692 N N . TYR A 1 85 ? -15.992 -6.219 11.937 1.00 94.50 85 TYR A N 1
AT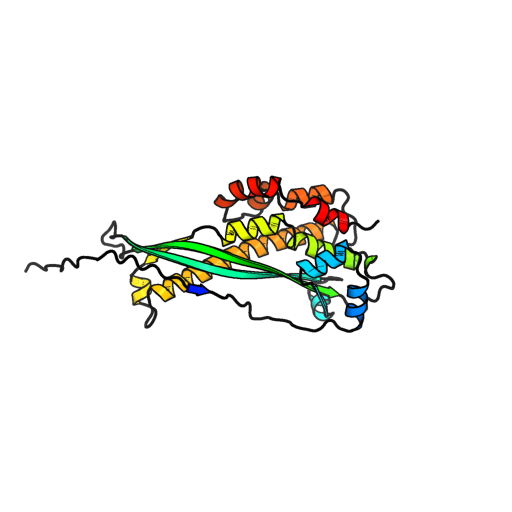OM 693 C CA . TYR A 1 85 ? -15.720 -5.749 13.283 1.00 94.50 85 TYR A CA 1
ATOM 694 C C . TYR A 1 85 ? -16.814 -6.178 14.246 1.00 94.50 85 TYR A C 1
ATOM 696 O O . TYR A 1 85 ? -17.953 -6.462 13.859 1.00 94.50 85 TYR A O 1
ATOM 704 N N . ARG A 1 86 ? -16.431 -6.224 15.517 1.00 94.94 86 ARG A N 1
ATOM 705 C CA . ARG A 1 86 ? -17.338 -6.265 16.659 1.00 94.94 86 ARG A CA 1
ATOM 706 C C . ARG A 1 86 ? -16.959 -5.109 17.563 1.00 94.94 86 ARG A C 1
ATOM 708 O O . ARG A 1 86 ? -15.772 -4.896 17.785 1.00 94.94 86 ARG A O 1
ATOM 715 N N . PHE A 1 87 ? -17.942 -4.400 18.097 1.00 95.19 87 PHE A N 1
ATOM 716 C CA . PHE A 1 87 ? -17.685 -3.376 19.100 1.00 95.19 87 PHE A CA 1
ATOM 717 C C . PHE A 1 87 ? -18.551 -3.570 20.339 1.00 95.19 87 PHE A C 1
ATOM 719 O O . PHE A 1 87 ? -19.614 -4.192 20.281 1.00 95.19 87 PHE A O 1
ATOM 726 N N . SER A 1 88 ? -18.071 -3.017 21.445 1.00 93.88 88 SER A N 1
ATOM 727 C CA . SER A 1 88 ? -18.834 -2.733 22.652 1.00 93.88 88 SER A CA 1
ATOM 728 C C . SER A 1 88 ? -18.763 -1.235 22.936 1.00 93.88 88 SER A C 1
ATOM 730 O O . SER A 1 88 ? -17.853 -0.539 22.475 1.00 93.88 88 SER A O 1
ATOM 732 N N . ASN A 1 89 ? -19.743 -0.723 23.674 1.00 92.12 89 ASN A N 1
ATOM 733 C CA . ASN A 1 89 ? -19.709 0.645 24.162 1.00 92.12 89 ASN A CA 1
ATOM 734 C C . ASN A 1 89 ? -20.139 0.721 25.629 1.00 92.12 89 ASN A C 1
ATOM 736 O O . ASN A 1 89 ? -20.841 -0.156 26.137 1.00 92.12 89 ASN A O 1
ATOM 740 N N . SER A 1 90 ? -19.677 1.765 26.306 1.00 91.06 90 SER A N 1
ATOM 741 C CA . SER A 1 90 ? -20.056 2.097 27.676 1.00 91.06 90 SER A CA 1
ATOM 742 C C . SER A 1 90 ? -20.160 3.606 27.830 1.00 91.06 90 SER A C 1
ATOM 744 O O . SER A 1 90 ? -19.368 4.350 27.254 1.00 91.06 90 SER A O 1
ATOM 746 N N . ILE A 1 91 ? -21.124 4.061 28.626 1.00 87.81 91 ILE A N 1
ATOM 747 C CA . ILE A 1 91 ? -21.315 5.485 28.902 1.00 87.81 91 ILE A CA 1
ATOM 748 C C . ILE A 1 91 ? -20.576 5.827 30.191 1.00 87.81 91 ILE A C 1
ATOM 750 O O . ILE A 1 91 ? -20.906 5.312 31.263 1.00 87.81 91 ILE A O 1
ATOM 754 N N . THR A 1 92 ? -19.598 6.716 30.085 1.00 81.44 92 THR A N 1
ATOM 755 C CA . THR A 1 92 ? -18.840 7.232 31.222 1.00 81.44 92 THR A CA 1
ATOM 756 C C . THR A 1 92 ? -19.486 8.531 31.693 1.00 81.44 92 THR A C 1
ATOM 758 O O . THR A 1 92 ? -19.797 9.420 30.894 1.00 81.44 92 THR A O 1
ATOM 761 N N . LYS A 1 93 ? -19.736 8.635 33.006 1.00 72.25 93 LYS A N 1
ATOM 762 C CA . LYS A 1 93 ? -20.270 9.869 33.594 1.00 72.25 93 LYS A CA 1
ATOM 763 C C . LYS A 1 93 ? -19.229 10.991 33.478 1.00 72.25 93 LYS A C 1
ATOM 765 O O . LYS A 1 93 ? -18.043 10.705 33.646 1.00 72.25 93 LYS A O 1
ATOM 770 N N . PRO A 1 94 ? -19.658 12.242 33.246 1.00 72.00 94 PRO A N 1
ATOM 771 C CA . PRO A 1 94 ? -18.755 13.385 33.242 1.00 72.00 94 PRO A CA 1
ATOM 772 C C . PRO A 1 94 ? -17.941 13.461 34.536 1.00 72.00 94 PRO A C 1
ATOM 774 O O . PRO A 1 94 ? -18.493 13.250 35.618 1.00 72.00 94 PRO A O 1
ATOM 777 N N . GLN A 1 95 ? -16.647 13.779 34.437 1.00 68.38 95 GLN A N 1
ATOM 778 C CA . GLN A 1 95 ? -15.824 14.092 35.615 1.00 68.38 95 GLN A CA 1
ATOM 779 C C . GLN A 1 95 ? -16.067 15.524 36.126 1.00 68.38 95 GLN A C 1
ATOM 781 O O . GLN A 1 95 ? -15.821 15.804 37.296 1.00 68.38 95 GLN A O 1
ATOM 786 N N . SER A 1 96 ? -16.598 16.405 35.272 1.00 70.81 96 SER A N 1
ATOM 787 C CA . SER A 1 96 ? -16.981 17.787 35.575 1.00 70.81 96 SER A CA 1
ATOM 788 C C . SER A 1 96 ? -18.400 18.066 35.072 1.00 70.81 96 SER A C 1
ATOM 790 O O . SER A 1 96 ? -18.862 17.408 34.144 1.00 70.81 96 SER A O 1
ATOM 792 N N . SER A 1 97 ? -19.088 19.050 35.656 1.00 64.19 97 SER A N 1
ATOM 793 C CA . SER A 1 97 ? -20.421 19.492 35.214 1.00 64.19 97 SER A CA 1
ATOM 794 C C . SER A 1 97 ? -20.452 20.020 33.779 1.00 64.19 97 SER A C 1
ATOM 796 O O . SER A 1 97 ? -21.512 19.996 33.159 1.00 64.19 97 SER A O 1
ATOM 798 N N . ASP A 1 98 ? -19.305 20.475 33.271 1.00 67.75 98 ASP A N 1
ATOM 799 C CA . ASP A 1 98 ? -19.182 21.083 31.942 1.00 67.75 98 ASP A CA 1
ATOM 800 C C . ASP A 1 98 ? -18.894 20.051 30.840 1.00 67.75 98 ASP A C 1
ATOM 802 O O . ASP A 1 98 ? -19.019 20.358 29.655 1.00 67.75 98 ASP A O 1
ATOM 806 N N . ASP A 1 99 ? -18.544 18.815 31.210 1.00 71.19 99 ASP A N 1
ATOM 807 C CA . ASP A 1 99 ? -18.342 17.732 30.252 1.00 71.19 99 ASP A CA 1
ATOM 808 C C . ASP A 1 99 ? -19.683 17.037 29.965 1.00 71.19 99 ASP A C 1
ATOM 810 O O . ASP A 1 99 ? -20.402 16.598 30.865 1.00 71.19 99 ASP A O 1
ATOM 814 N N . GLY A 1 100 ? -20.041 16.901 28.689 1.00 77.31 100 GLY A N 1
ATOM 815 C CA . GLY A 1 100 ? -21.150 16.034 28.294 1.00 77.31 100 GLY A CA 1
ATOM 816 C C . GLY A 1 100 ? -20.841 14.558 28.601 1.00 77.31 100 GLY A C 1
ATOM 817 O O . GLY A 1 100 ? -19.673 14.180 28.716 1.00 77.31 100 GLY A O 1
ATOM 818 N N . PRO A 1 101 ? -21.857 13.680 28.721 1.00 84.75 101 PRO A N 1
ATOM 819 C CA . PRO A 1 101 ? -21.600 12.251 28.852 1.00 84.75 101 PRO A CA 1
ATOM 820 C C . PRO A 1 101 ? -20.817 11.740 27.635 1.00 84.75 101 PRO A C 1
ATOM 822 O O . PRO A 1 101 ? -21.145 12.059 26.487 1.00 84.75 101 PRO A O 1
ATOM 825 N N . ARG A 1 102 ? -19.783 10.939 27.902 1.00 89.56 102 ARG A N 1
ATOM 826 C CA . ARG A 1 102 ? -18.907 10.338 26.891 1.00 89.56 102 ARG A CA 1
ATOM 827 C C . ARG A 1 102 ? -19.277 8.879 26.681 1.00 89.56 102 ARG A C 1
ATOM 829 O O . ARG A 1 102 ? -19.556 8.157 27.638 1.00 89.56 102 ARG A O 1
ATOM 836 N N . ILE A 1 103 ? -19.261 8.441 25.430 1.00 91.25 103 ILE A N 1
ATOM 837 C CA . ILE A 1 103 ? -19.455 7.044 25.050 1.00 91.25 103 ILE A CA 1
ATOM 838 C C . ILE A 1 103 ? -18.098 6.497 24.634 1.00 91.25 103 ILE A C 1
ATOM 840 O O . ILE A 1 103 ? -17.583 6.854 23.577 1.00 91.25 103 ILE A O 1
ATOM 844 N N . THR A 1 104 ? -17.521 5.634 25.461 1.00 93.75 104 THR A N 1
ATOM 845 C CA . THR A 1 104 ? -16.291 4.916 25.128 1.00 93.75 104 THR A CA 1
ATOM 846 C C . THR A 1 104 ? -16.650 3.715 24.266 1.00 93.75 104 THR A C 1
ATOM 848 O O . THR A 1 104 ? -17.528 2.928 24.625 1.00 93.75 104 THR A O 1
ATOM 851 N N . VAL A 1 105 ? -15.976 3.570 23.131 1.00 95.12 105 VAL A N 1
ATOM 852 C CA . VAL A 1 105 ? -16.169 2.486 22.168 1.00 95.12 105 VAL A CA 1
ATOM 853 C C . VAL A 1 105 ? -14.884 1.682 22.082 1.00 95.12 105 VAL A C 1
ATOM 855 O O . VAL A 1 105 ? -13.817 2.249 21.855 1.00 95.12 105 VAL A O 1
ATOM 858 N N . ALA A 1 106 ? -14.995 0.363 22.220 1.00 96.38 106 ALA A N 1
ATOM 859 C CA . ALA A 1 106 ? -13.913 -0.576 21.953 1.00 96.38 106 ALA A CA 1
ATOM 860 C C . ALA A 1 106 ? -14.327 -1.485 20.795 1.00 96.38 106 ALA A C 1
ATOM 862 O O . ALA A 1 106 ? -15.359 -2.153 20.873 1.00 96.38 106 ALA A O 1
ATOM 863 N N . ALA A 1 107 ? -13.548 -1.501 19.716 1.00 95.75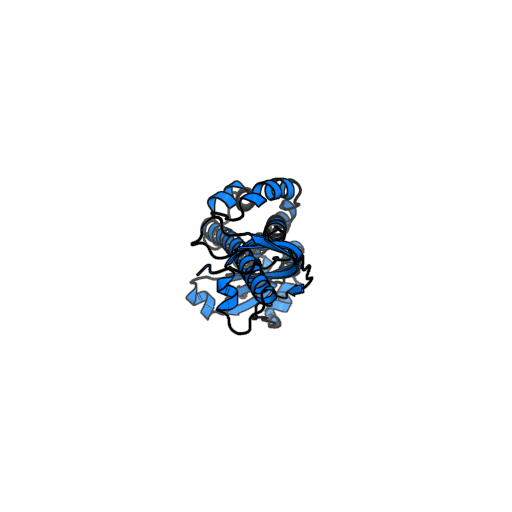 107 ALA A N 1
ATOM 864 C CA . ALA A 1 107 ? -13.826 -2.288 18.523 1.00 95.75 107 ALA A CA 1
ATOM 865 C C . ALA A 1 107 ? -12.662 -3.224 18.189 1.00 95.75 107 ALA A C 1
ATOM 867 O O . ALA A 1 107 ? -11.521 -2.786 18.058 1.00 95.75 107 ALA A O 1
ATOM 868 N N . SER A 1 108 ? -12.982 -4.499 17.987 1.00 96.12 108 SER A N 1
ATOM 869 C CA . SER A 1 108 ? -12.055 -5.503 17.473 1.00 96.12 108 SER A CA 1
ATOM 870 C C . SER A 1 108 ? -12.256 -5.690 15.980 1.00 96.12 108 SER A C 1
ATOM 872 O O . SER A 1 108 ? -13.380 -5.928 15.519 1.00 96.12 108 SER A O 1
ATOM 874 N N . ILE A 1 109 ? -11.160 -5.583 15.231 1.00 95.44 109 ILE A N 1
ATOM 875 C CA . ILE A 1 109 ? -11.154 -5.591 13.769 1.00 95.44 109 ILE A CA 1
ATOM 876 C C . ILE A 1 109 ? -10.622 -6.929 13.253 1.00 95.44 109 ILE A C 1
ATOM 878 O O . ILE A 1 109 ? -9.554 -7.395 13.635 1.00 95.44 109 ILE A O 1
ATOM 882 N N . PHE A 1 110 ? -11.360 -7.541 12.332 1.00 94.38 110 PHE A N 1
ATOM 883 C CA . PHE A 1 110 ? -11.008 -8.805 11.695 1.00 94.38 110 PHE A CA 1
ATOM 884 C C . PHE A 1 110 ? -10.802 -8.579 10.201 1.00 94.38 110 PHE A C 1
ATOM 886 O O . PHE A 1 110 ? -11.767 -8.483 9.438 1.00 94.38 110 PHE A O 1
ATOM 893 N N . VAL A 1 111 ? -9.544 -8.499 9.771 1.00 93.06 111 VAL A N 1
ATOM 894 C CA . VAL A 1 111 ? -9.188 -8.329 8.357 1.00 93.06 111 VAL A CA 1
ATOM 895 C C . VAL A 1 111 ? -9.182 -9.690 7.669 1.00 93.06 111 VAL A C 1
ATOM 897 O O . VAL A 1 111 ? -8.398 -10.572 8.008 1.00 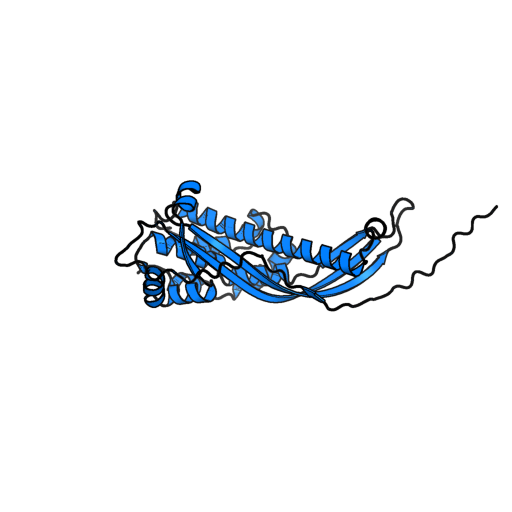93.06 111 VAL A O 1
ATOM 900 N N . SER A 1 112 ? -10.087 -9.862 6.712 1.00 90.00 112 SER A N 1
ATOM 901 C CA . SER A 1 112 ? -10.306 -11.133 6.011 1.00 90.00 112 SER A CA 1
ATOM 902 C C . SER A 1 112 ? -9.493 -11.268 4.728 1.00 90.00 112 SER A C 1
ATOM 904 O O . SER A 1 112 ? -9.085 -12.373 4.384 1.00 90.00 112 SER A O 1
ATOM 906 N N . ASP A 1 113 ? -9.259 -10.158 4.030 1.00 90.75 113 ASP A N 1
ATOM 907 C CA . ASP A 1 113 ? -8.542 -10.142 2.760 1.00 90.75 113 ASP A CA 1
ATOM 908 C C . ASP A 1 113 ? -7.830 -8.802 2.568 1.00 90.75 113 ASP A C 1
ATOM 910 O O . ASP A 1 113 ? -8.346 -7.763 2.996 1.00 90.75 113 ASP A O 1
ATOM 914 N N . ILE A 1 114 ? -6.652 -8.856 1.949 1.00 93.62 114 ILE A N 1
ATOM 915 C CA . ILE A 1 114 ? -5.831 -7.705 1.564 1.00 93.62 114 ILE A CA 1
ATOM 916 C C . ILE A 1 114 ? -5.187 -8.041 0.221 1.00 93.62 114 ILE A C 1
ATOM 918 O O . ILE A 1 114 ? -4.429 -9.013 0.121 1.00 93.62 114 ILE A O 1
ATOM 922 N N . GLN A 1 115 ? -5.468 -7.222 -0.781 1.00 94.06 115 GLN A N 1
ATOM 923 C CA . GLN A 1 115 ? -4.955 -7.324 -2.139 1.00 94.06 115 GLN A CA 1
ATOM 924 C C . GLN A 1 115 ? -4.205 -6.040 -2.492 1.00 94.06 115 GLN A C 1
ATOM 926 O O . GLN A 1 115 ? -4.526 -4.968 -1.983 1.00 94.06 115 GLN A O 1
ATOM 931 N N . CYS A 1 116 ? -3.190 -6.164 -3.341 1.00 95.62 116 CYS A N 1
ATOM 932 C CA . CYS A 1 116 ? -2.458 -5.036 -3.897 1.00 95.62 116 CYS A CA 1
ATOM 933 C C . CYS A 1 116 ? -2.544 -5.138 -5.418 1.00 95.62 116 CYS A C 1
ATOM 935 O O . CYS A 1 116 ? -2.144 -6.162 -5.972 1.00 95.62 116 CYS A O 1
ATOM 937 N N . SER A 1 117 ? -3.097 -4.121 -6.070 1.00 96.38 117 SER A N 1
ATOM 938 C CA . SER A 1 117 ? -3.230 -4.061 -7.528 1.00 96.38 117 SER A CA 1
ATOM 939 C C . SER A 1 117 ? -2.318 -2.992 -8.109 1.00 96.38 117 SER A C 1
ATOM 941 O O . SER A 1 117 ? -2.167 -1.937 -7.489 1.00 96.38 117 SER A O 1
ATOM 943 N N . HIS A 1 118 ? -1.786 -3.222 -9.310 1.00 97.44 118 HIS A N 1
ATOM 944 C CA . HIS A 1 118 ? -0.867 -2.294 -9.962 1.00 97.44 118 HIS A CA 1
ATOM 945 C C . HIS A 1 118 ? -1.313 -1.893 -11.354 1.00 97.44 118 HIS A C 1
ATOM 947 O O . HIS A 1 118 ? -1.883 -2.681 -12.113 1.00 97.44 118 HIS A O 1
ATOM 953 N N . ARG A 1 119 ? -0.940 -0.669 -11.705 1.00 96.00 119 ARG A N 1
ATOM 954 C CA . ARG A 1 119 ? -1.047 -0.122 -13.049 1.00 96.00 119 ARG A CA 1
ATOM 955 C C . ARG A 1 119 ? 0.319 0.375 -13.485 1.00 96.00 119 ARG A C 1
ATOM 957 O O . ARG A 1 119 ? 0.827 1.339 -12.913 1.00 96.00 119 ARG A O 1
ATOM 964 N N . VAL A 1 120 ? 0.901 -0.302 -14.466 1.00 96.31 120 VAL A N 1
ATOM 965 C CA . VAL A 1 120 ? 2.177 0.057 -15.087 1.00 96.31 120 VAL A CA 1
ATOM 966 C C . VAL A 1 120 ? 1.880 0.811 -16.376 1.00 96.31 120 VAL A C 1
ATOM 968 O O . VAL A 1 120 ? 1.341 0.257 -17.333 1.00 96.31 120 VAL A O 1
ATOM 971 N N . VAL A 1 121 ? 2.220 2.092 -16.386 1.00 95.56 121 VAL A N 1
ATOM 972 C CA . VAL A 1 121 ? 1.996 3.012 -17.498 1.00 95.56 121 VAL A CA 1
ATOM 973 C C . VAL A 1 121 ? 3.302 3.192 -18.261 1.00 95.56 121 VAL A C 1
ATOM 975 O O . VAL A 1 121 ? 4.331 3.524 -17.671 1.00 95.56 121 VAL A O 1
ATOM 978 N N . VAL A 1 122 ? 3.261 2.995 -19.577 1.00 95.31 122 VAL A N 1
ATOM 979 C CA . VAL A 1 122 ? 4.400 3.203 -20.485 1.00 95.31 122 VAL A CA 1
ATOM 980 C C . VAL A 1 122 ? 3.993 4.073 -21.672 1.00 95.31 122 VAL A C 1
ATOM 982 O O . VAL A 1 122 ? 2.816 4.163 -22.016 1.00 95.31 122 VAL A O 1
ATOM 985 N N . GLY A 1 123 ? 4.964 4.734 -22.303 1.00 94.38 123 GLY A N 1
ATOM 986 C CA . GLY A 1 123 ? 4.685 5.586 -23.458 1.00 94.38 123 GLY A CA 1
ATOM 987 C C . GLY A 1 123 ? 4.309 4.786 -24.708 1.00 94.38 123 GLY A C 1
ATOM 988 O O . GLY A 1 123 ? 4.759 3.654 -24.894 1.00 94.38 123 GLY A O 1
ATOM 989 N N . SER A 1 124 ? 3.546 5.383 -25.623 1.00 93.69 124 SER A N 1
ATOM 990 C CA . SER A 1 124 ? 3.132 4.737 -26.884 1.00 93.69 124 SER A CA 1
ATOM 991 C C . SER A 1 124 ? 4.310 4.370 -27.800 1.00 93.69 124 SER A C 1
ATOM 993 O O . SER A 1 124 ? 4.212 3.475 -28.649 1.00 93.69 124 SER A O 1
ATOM 995 N N . THR A 1 125 ? 5.446 5.042 -27.613 1.00 92.94 125 THR A N 1
ATOM 996 C CA . THR A 1 125 ? 6.712 4.798 -28.316 1.00 92.94 125 THR A CA 1
ATOM 997 C C . THR A 1 125 ? 7.533 3.662 -27.704 1.00 92.94 125 THR A C 1
ATOM 999 O O . THR A 1 125 ? 8.492 3.201 -28.326 1.00 92.94 125 THR A O 1
ATOM 1002 N N . PHE A 1 126 ? 7.164 3.166 -26.519 1.00 93.06 126 PHE A N 1
ATOM 1003 C CA . PHE A 1 126 ? 7.865 2.079 -25.848 1.00 93.06 126 PHE A CA 1
ATOM 1004 C C . PHE A 1 126 ? 7.539 0.731 -26.505 1.00 93.06 126 PHE A C 1
ATOM 1006 O O . PHE A 1 126 ? 6.564 0.061 -26.169 1.00 93.06 126 PHE A O 1
ATOM 1013 N N . LYS A 1 127 ? 8.370 0.332 -27.472 1.00 91.81 127 LYS A N 1
ATOM 1014 C CA . LYS A 1 127 ? 8.233 -0.920 -28.238 1.00 91.81 127 LYS A CA 1
ATOM 1015 C C . LYS A 1 127 ? 9.550 -1.710 -28.259 1.00 91.81 127 LYS A C 1
ATOM 1017 O O . LYS A 1 127 ? 10.149 -1.863 -29.322 1.00 91.81 127 LYS A O 1
ATOM 1022 N N . PRO A 1 128 ? 10.057 -2.158 -27.099 1.00 92.19 128 PRO A N 1
ATOM 1023 C CA . PRO A 1 128 ? 11.288 -2.938 -27.048 1.00 92.19 128 PRO A CA 1
ATOM 1024 C C . PRO A 1 128 ? 11.109 -4.303 -27.728 1.00 92.19 128 PRO A C 1
ATOM 1026 O O . PRO A 1 128 ? 10.081 -4.955 -27.558 1.00 92.19 128 PRO A O 1
ATOM 1029 N N . GLU A 1 129 ? 12.147 -4.783 -28.416 1.00 90.88 129 GLU A N 1
ATOM 1030 C CA . GLU A 1 129 ? 12.181 -6.157 -28.947 1.00 90.88 129 GLU A CA 1
ATOM 1031 C C . GLU A 1 129 ? 12.169 -7.205 -27.822 1.00 90.88 129 GLU A C 1
ATOM 1033 O O . GLU A 1 129 ? 11.603 -8.284 -27.960 1.00 90.88 129 GLU A O 1
ATOM 1038 N N . SER A 1 130 ? 12.794 -6.877 -26.686 1.00 91.88 130 SER A N 1
ATOM 1039 C CA . SER A 1 130 ? 12.863 -7.714 -25.483 1.00 91.88 130 SER A CA 1
ATOM 1040 C C . SER A 1 130 ? 12.364 -6.927 -24.262 1.00 91.88 130 SER A C 1
ATOM 1042 O O . SER A 1 130 ? 13.184 -6.366 -23.530 1.00 91.88 130 SER A O 1
ATOM 1044 N N . PRO A 1 131 ? 11.040 -6.858 -24.015 1.00 92.12 131 PRO A N 1
ATOM 1045 C CA . PRO A 1 131 ? 10.453 -6.020 -22.962 1.00 92.12 131 PRO A CA 1
ATOM 1046 C C . PRO A 1 131 ? 11.030 -6.315 -21.577 1.00 92.12 131 PRO A C 1
ATOM 1048 O O . PRO A 1 131 ? 11.438 -5.399 -20.871 1.00 92.12 131 PRO A O 1
ATOM 1051 N N . TRP A 1 132 ? 11.183 -7.588 -21.225 1.00 92.62 132 TRP A N 1
ATOM 1052 C CA . TRP A 1 132 ? 11.674 -8.010 -19.908 1.00 92.62 132 TRP A CA 1
ATOM 1053 C C . TRP A 1 132 ? 13.178 -7.772 -19.682 1.00 92.62 132 TRP A C 1
ATOM 1055 O O . TRP A 1 132 ? 13.656 -7.851 -18.552 1.00 92.62 132 TRP A O 1
ATOM 1065 N N . LYS A 1 133 ? 13.924 -7.430 -20.742 1.00 90.69 133 LYS A N 1
ATOM 1066 C CA . LYS A 1 133 ? 15.320 -6.965 -20.663 1.00 90.69 133 LYS A CA 1
ATOM 1067 C C . LYS A 1 133 ? 15.435 -5.437 -20.656 1.00 90.69 133 LYS A C 1
ATOM 1069 O O . LYS A 1 133 ? 16.534 -4.906 -20.515 1.00 90.69 133 LYS A O 1
ATOM 1074 N N . SER A 1 134 ? 14.325 -4.720 -20.841 1.00 92.50 134 SER A N 1
ATOM 1075 C CA . SER A 1 134 ? 14.319 -3.262 -20.801 1.00 92.50 134 SER A CA 1
ATOM 1076 C C . SER A 1 134 ? 14.544 -2.772 -19.376 1.00 92.50 134 SER A C 1
ATOM 1078 O O . SER A 1 134 ? 13.796 -3.139 -18.469 1.00 92.50 134 SER A O 1
ATOM 1080 N N . LYS A 1 135 ? 15.513 -1.866 -19.204 1.00 91.19 135 LYS A N 1
ATOM 1081 C CA . LYS A 1 135 ? 15.754 -1.180 -17.927 1.00 91.19 135 LYS A CA 1
ATOM 1082 C C . LYS A 1 135 ? 14.498 -0.496 -17.393 1.00 91.19 135 LYS A C 1
ATOM 1084 O O . LYS A 1 135 ? 14.258 -0.542 -16.195 1.00 91.19 135 LYS A O 1
ATOM 1089 N N . LEU A 1 136 ? 13.687 0.084 -18.285 1.00 92.69 136 LEU A N 1
ATOM 1090 C CA . LEU A 1 136 ? 12.450 0.754 -17.895 1.00 92.69 136 LEU A CA 1
ATOM 1091 C C . LEU A 1 136 ? 11.486 -0.228 -17.222 1.00 92.69 136 LEU A C 1
ATOM 1093 O O . LEU A 1 136 ? 11.062 0.011 -16.103 1.00 92.69 136 LEU A O 1
ATOM 1097 N N . LEU A 1 137 ? 11.184 -1.364 -17.860 1.00 93.19 137 LEU A N 1
ATOM 1098 C CA . LEU A 1 137 ? 10.257 -2.334 -17.270 1.00 93.19 137 LEU A CA 1
ATOM 1099 C C . LEU A 1 137 ? 10.821 -3.001 -16.018 1.00 93.19 137 LEU A C 1
ATOM 1101 O O . LEU A 1 137 ? 10.062 -3.266 -15.095 1.00 93.19 137 LEU A O 1
ATOM 1105 N N . GLN A 1 138 ? 12.128 -3.247 -15.956 1.00 92.31 138 GLN A N 1
ATOM 1106 C CA . GLN A 1 138 ? 12.753 -3.751 -14.732 1.00 92.31 138 GLN A CA 1
ATOM 1107 C C . GLN A 1 138 ? 12.576 -2.766 -13.571 1.00 92.31 138 GLN A C 1
ATOM 1109 O O . GLN A 1 138 ? 12.195 -3.181 -12.481 1.00 92.31 138 GLN A O 1
ATOM 1114 N N . HIS A 1 139 ? 12.771 -1.471 -13.826 1.00 93.50 139 HIS A N 1
ATOM 1115 C CA . HIS A 1 139 ? 12.545 -0.409 -12.850 1.00 93.50 139 HIS A CA 1
ATOM 1116 C C . HIS A 1 139 ? 11.073 -0.317 -12.414 1.00 93.50 139 HIS A C 1
ATOM 1118 O O . HIS A 1 139 ? 10.789 -0.288 -11.220 1.00 93.50 139 HIS A O 1
ATOM 1124 N N . GLU A 1 140 ? 10.122 -0.375 -13.350 1.00 95.31 140 GLU A N 1
ATOM 1125 C CA . GLU A 1 140 ? 8.695 -0.386 -13.002 1.00 95.31 140 GLU A CA 1
ATOM 1126 C C . GLU A 1 140 ? 8.309 -1.615 -12.157 1.00 95.31 140 GLU A C 1
ATOM 1128 O O . GLU A 1 140 ? 7.557 -1.517 -11.186 1.00 95.31 140 GLU A O 1
ATOM 1133 N N . PHE A 1 141 ? 8.879 -2.786 -12.449 1.00 95.06 141 PHE A N 1
ATOM 1134 C CA . PHE A 1 141 ? 8.642 -3.994 -11.652 1.00 95.06 141 PHE A CA 1
ATOM 1135 C C . PHE A 1 141 ? 9.358 -3.994 -10.297 1.00 95.06 141 PHE A C 1
ATOM 1137 O O . PHE A 1 141 ? 8.952 -4.736 -9.396 1.00 95.06 141 PHE A O 1
ATOM 1144 N N . ASP A 1 142 ? 10.353 -3.133 -10.092 1.00 93.62 142 ASP A N 1
ATOM 1145 C CA . ASP A 1 142 ? 10.898 -2.887 -8.760 1.00 93.62 142 ASP A CA 1
ATOM 1146 C C . ASP A 1 142 ? 9.898 -2.158 -7.863 1.00 93.62 142 ASP A C 1
ATOM 1148 O O . ASP A 1 142 ? 9.754 -2.528 -6.697 1.00 93.62 142 ASP A O 1
ATOM 1152 N N . HIS A 1 143 ? 9.109 -1.225 -8.402 1.00 95.81 143 HIS A N 1
ATOM 1153 C CA . HIS A 1 143 ? 7.994 -0.632 -7.656 1.00 95.81 143 HIS A CA 1
ATOM 1154 C C . HIS A 1 143 ? 6.929 -1.661 -7.286 1.00 95.81 143 HIS A C 1
ATOM 1156 O O . HIS A 1 143 ? 6.440 -1.659 -6.151 1.00 95.81 143 HIS A O 1
ATOM 1162 N N . VAL A 1 144 ? 6.598 -2.573 -8.209 1.00 96.38 144 VAL A N 1
ATOM 1163 C CA . VAL A 1 144 ? 5.696 -3.704 -7.921 1.00 96.38 144 VAL A CA 1
ATOM 1164 C C . VAL A 1 144 ? 6.289 -4.589 -6.821 1.00 96.38 144 VAL A C 1
ATOM 1166 O O . VAL A 1 144 ? 5.575 -5.017 -5.916 1.00 96.38 144 VAL A O 1
ATOM 1169 N N . SER A 1 145 ? 7.600 -4.832 -6.842 1.00 94.62 145 SER A N 1
ATOM 1170 C CA . SER A 1 145 ? 8.276 -5.635 -5.813 1.00 94.62 145 SER A CA 1
ATOM 1171 C C . SER A 1 145 ? 8.203 -4.974 -4.431 1.00 94.62 145 SER A C 1
ATOM 1173 O O . SER A 1 145 ? 7.839 -5.615 -3.449 1.00 94.62 145 SER A O 1
ATOM 1175 N N . ILE A 1 146 ? 8.466 -3.667 -4.344 1.00 95.00 146 ILE A N 1
ATOM 1176 C CA . ILE A 1 146 ? 8.383 -2.904 -3.084 1.00 95.00 146 ILE A CA 1
ATOM 1177 C C . ILE A 1 146 ? 6.984 -3.022 -2.468 1.00 95.00 146 ILE A C 1
ATOM 1179 O O . ILE A 1 146 ? 6.817 -3.344 -1.294 1.00 95.00 146 ILE A O 1
ATOM 1183 N N . SER A 1 147 ? 5.958 -2.783 -3.271 1.00 96.19 147 SER A N 1
ATOM 1184 C CA . SER A 1 147 ? 4.558 -2.727 -2.833 1.00 96.19 147 SER A CA 1
ATOM 1185 C C . SER A 1 147 ? 3.900 -4.105 -2.661 1.00 96.19 147 SER A C 1
ATOM 1187 O O . SER A 1 147 ? 2.824 -4.209 -2.063 1.00 96.19 147 SER A O 1
ATOM 1189 N N . THR A 1 148 ? 4.549 -5.180 -3.119 1.00 95.12 148 THR A N 1
ATOM 1190 C CA . THR A 1 148 ? 4.126 -6.572 -2.885 1.00 95.12 148 THR A CA 1
ATOM 1191 C C . THR A 1 148 ? 5.051 -7.337 -1.933 1.00 95.12 148 THR A C 1
ATOM 1193 O O . THR A 1 148 ? 4.872 -8.546 -1.734 1.00 95.12 148 THR A O 1
ATOM 1196 N N . ASP A 1 149 ? 5.990 -6.642 -1.280 1.00 94.62 149 ASP A N 1
ATOM 1197 C CA . ASP A 1 149 ? 6.906 -7.235 -0.310 1.00 94.62 149 ASP A CA 1
ATOM 1198 C C . ASP A 1 149 ? 6.124 -7.950 0.817 1.00 94.62 149 ASP A C 1
ATOM 1200 O O . ASP A 1 149 ? 5.204 -7.377 1.421 1.00 94.62 149 ASP A O 1
ATOM 1204 N N . PRO A 1 150 ? 6.478 -9.203 1.167 1.00 93.50 150 PRO A N 1
ATOM 1205 C CA . PRO A 1 150 ? 5.818 -9.935 2.246 1.00 93.50 150 PRO A CA 1
ATOM 1206 C C . PRO A 1 150 ? 5.805 -9.196 3.593 1.00 93.50 150 PRO A C 1
ATOM 1208 O O . PRO A 1 150 ? 4.866 -9.363 4.375 1.00 93.50 150 PRO A O 1
ATOM 1211 N N . ARG A 1 151 ? 6.818 -8.374 3.879 1.00 95.12 151 ARG A N 1
ATOM 1212 C CA . ARG A 1 151 ? 6.910 -7.554 5.095 1.00 95.12 151 ARG A CA 1
ATOM 1213 C C . ARG A 1 151 ? 5.858 -6.451 5.090 1.00 95.12 151 ARG A C 1
ATOM 1215 O O . ARG A 1 151 ? 5.186 -6.270 6.101 1.00 95.12 151 ARG A O 1
ATOM 1222 N N . LEU A 1 152 ? 5.605 -5.810 3.950 1.00 94.75 152 LEU A N 1
ATOM 1223 C CA . LEU A 1 152 ? 4.518 -4.837 3.823 1.00 94.75 152 LEU A CA 1
ATOM 1224 C C . LEU A 1 152 ? 3.152 -5.477 4.089 1.00 94.75 152 LEU A C 1
ATOM 1226 O O . LEU A 1 152 ? 2.319 -4.908 4.791 1.00 94.75 152 LEU A O 1
ATOM 1230 N N . LYS A 1 153 ? 2.941 -6.714 3.623 1.00 93.50 153 LYS A N 1
ATOM 1231 C CA . LYS A 1 153 ? 1.721 -7.480 3.930 1.00 93.50 153 LYS A CA 1
ATOM 1232 C C . LYS A 1 153 ? 1.559 -7.754 5.428 1.00 93.50 153 LYS A C 1
ATOM 1234 O O . LYS A 1 153 ? 0.435 -7.752 5.930 1.00 93.50 153 LYS A O 1
ATOM 1239 N N . VAL A 1 154 ? 2.654 -7.999 6.149 1.00 95.12 154 VAL A N 1
ATOM 1240 C CA . VAL A 1 154 ? 2.637 -8.130 7.617 1.00 95.12 154 VAL A CA 1
ATOM 1241 C C . VAL A 1 154 ? 2.266 -6.797 8.267 1.00 95.12 154 VAL A C 1
ATOM 1243 O O . VAL A 1 154 ? 1.387 -6.785 9.128 1.00 95.12 154 VAL A O 1
ATOM 1246 N N . LEU A 1 155 ? 2.868 -5.689 7.823 1.00 95.31 155 LEU A N 1
ATOM 1247 C CA . LEU A 1 155 ? 2.552 -4.347 8.318 1.00 95.31 155 LEU A CA 1
ATOM 1248 C C . LEU A 1 155 ? 1.065 -4.013 8.122 1.00 95.31 155 LEU A C 1
ATOM 1250 O O . LEU A 1 155 ? 0.393 -3.645 9.082 1.00 95.31 155 LEU A O 1
ATOM 1254 N N . LEU A 1 156 ? 0.532 -4.249 6.917 1.00 95.38 156 LEU A N 1
ATOM 1255 C CA . LEU A 1 156 ? -0.889 -4.104 6.582 1.00 95.38 156 LEU A CA 1
ATOM 1256 C C . LEU A 1 156 ? -1.791 -4.898 7.524 1.00 95.38 156 LEU A C 1
ATOM 1258 O O . LEU A 1 156 ? -2.738 -4.352 8.082 1.00 95.38 156 LEU A O 1
ATOM 1262 N N . LYS A 1 157 ? -1.495 -6.182 7.742 1.00 95.19 157 LYS A N 1
ATOM 1263 C CA . LYS A 1 157 ? -2.305 -7.025 8.632 1.00 95.19 157 LYS A CA 1
ATOM 1264 C C . LYS A 1 157 ? -2.304 -6.527 10.073 1.00 95.19 157 LYS A C 1
ATOM 1266 O O . LYS A 1 157 ? -3.359 -6.534 10.699 1.00 95.19 157 LYS A O 1
ATOM 1271 N N . LEU A 1 158 ? -1.149 -6.112 10.591 1.00 95.69 158 LEU A N 1
ATOM 1272 C CA . LEU A 1 158 ? -1.033 -5.623 11.965 1.00 95.69 158 LEU A CA 1
ATOM 1273 C C . LEU A 1 158 ? -1.742 -4.279 12.142 1.00 95.69 158 LEU A C 1
ATOM 1275 O O . LEU A 1 158 ? -2.535 -4.133 13.065 1.00 95.69 158 LEU A O 1
ATOM 1279 N N . ALA A 1 159 ? -1.514 -3.328 11.236 1.00 95.50 159 ALA A N 1
ATOM 1280 C CA . ALA A 1 159 ? -2.103 -1.995 11.326 1.00 95.50 159 ALA A CA 1
ATOM 1281 C C . ALA A 1 159 ? -3.628 -2.050 11.178 1.00 95.50 159 ALA A C 1
ATOM 1283 O O . ALA A 1 159 ? -4.370 -1.496 11.987 1.00 95.50 159 ALA A O 1
ATOM 1284 N N . LEU A 1 160 ? -4.120 -2.780 10.175 1.00 95.56 160 LEU A N 1
ATOM 1285 C CA . LEU A 1 160 ? -5.554 -2.897 9.920 1.00 95.56 160 LEU A CA 1
ATOM 1286 C C . LEU A 1 160 ? -6.265 -3.806 10.928 1.00 95.56 160 LEU A C 1
ATOM 1288 O O . LEU A 1 160 ? -7.449 -3.607 11.177 1.00 95.56 160 LEU A O 1
ATOM 1292 N N . GLY A 1 161 ? -5.563 -4.779 11.511 1.00 95.38 161 GLY A N 1
ATOM 1293 C CA . GLY A 1 161 ? -6.101 -5.699 12.515 1.00 95.38 161 GLY A CA 1
ATOM 1294 C C . GLY A 1 161 ? -6.004 -5.207 13.960 1.00 95.38 161 GLY A C 1
ATOM 1295 O O . GLY A 1 161 ? -6.554 -5.859 14.841 1.00 95.38 161 GLY A O 1
ATOM 1296 N N . ALA A 1 162 ? -5.318 -4.092 14.226 1.00 95.12 162 ALA A N 1
ATOM 1297 C CA . ALA A 1 162 ? -5.198 -3.558 15.577 1.00 95.12 162 ALA A CA 1
ATOM 1298 C C . ALA A 1 162 ? -6.570 -3.153 16.139 1.00 95.12 162 ALA A C 1
ATOM 1300 O O . ALA A 1 162 ? -7.383 -2.543 15.433 1.00 95.12 162 ALA A O 1
ATOM 1301 N N . ASP A 1 163 ? -6.809 -3.441 17.419 1.00 93.81 163 ASP A N 1
ATOM 1302 C CA . ASP A 1 163 ? -8.011 -2.982 18.113 1.00 93.81 163 ASP A CA 1
ATOM 1303 C C . ASP A 1 163 ? -8.124 -1.447 18.048 1.00 93.81 163 ASP A C 1
ATOM 1305 O O . ASP A 1 163 ? -7.139 -0.717 17.883 1.00 93.81 163 ASP A O 1
ATOM 1309 N N . MET A 1 164 ? -9.352 -0.949 18.133 1.00 94.62 164 MET A N 1
ATOM 1310 C CA . MET A 1 164 ? -9.652 0.478 18.154 1.00 94.62 164 MET A CA 1
ATOM 1311 C C . MET A 1 164 ? -10.340 0.840 19.456 1.00 94.62 164 MET A C 1
ATOM 1313 O O . MET A 1 164 ? -11.289 0.177 19.874 1.00 94.62 164 MET A O 1
ATOM 1317 N N . GLN A 1 165 ? -9.904 1.941 20.053 1.00 94.62 165 GLN A N 1
ATOM 1318 C CA . GLN A 1 165 ? -10.608 2.583 21.151 1.00 94.62 165 GLN A CA 1
ATOM 1319 C C . GLN A 1 165 ? -10.776 4.061 20.834 1.00 94.62 165 GLN A C 1
ATOM 1321 O O . GLN A 1 165 ? -9.847 4.709 20.351 1.00 94.62 165 GLN A O 1
ATOM 1326 N N . PHE A 1 166 ? -11.978 4.581 21.046 1.00 94.50 166 PHE A N 1
ATOM 1327 C CA . PHE A 1 166 ? -12.269 5.997 20.868 1.00 94.50 166 PHE A CA 1
ATOM 1328 C C . PHE A 1 166 ? -13.483 6.416 21.689 1.00 94.50 166 PHE A C 1
ATOM 1330 O O . PHE A 1 166 ? -14.281 5.584 22.120 1.00 94.50 166 PHE A O 1
ATOM 1337 N N . GLU A 1 167 ? -13.617 7.720 21.896 1.00 92.81 167 GLU A N 1
ATOM 1338 C CA . GLU A 1 167 ? -14.747 8.321 22.594 1.00 92.81 167 GLU A CA 1
ATOM 1339 C C . GLU A 1 167 ? -15.621 9.107 21.618 1.00 92.81 167 GLU A C 1
ATOM 1341 O O . GLU A 1 167 ? -15.119 9.692 20.658 1.00 92.81 167 GLU A O 1
ATOM 1346 N N . ILE A 1 168 ? -16.927 9.110 21.875 1.00 91.38 168 ILE A N 1
ATOM 1347 C CA . ILE A 1 168 ? -17.925 9.937 21.189 1.00 91.38 168 ILE A CA 1
ATOM 1348 C C . ILE A 1 168 ? -18.595 10.814 22.245 1.00 91.38 168 ILE A C 1
ATOM 1350 O O . ILE A 1 168 ? -18.971 10.316 23.316 1.00 91.38 168 ILE A O 1
ATOM 1354 N N . LEU A 1 169 ? -18.782 12.102 21.961 1.00 88.44 169 LEU A N 1
ATOM 1355 C CA . LEU A 1 169 ? -19.588 12.959 22.830 1.00 88.44 169 LEU A CA 1
ATOM 1356 C C . LEU A 1 169 ? -21.065 12.664 22.571 1.00 88.44 169 LEU A C 1
ATOM 1358 O O . LEU A 1 169 ? -21.524 12.713 21.434 1.00 88.44 169 LEU A O 1
ATOM 1362 N N . ALA A 1 170 ? -21.858 12.406 23.614 1.00 83.88 170 ALA A N 1
ATOM 1363 C CA . ALA A 1 170 ? -23.277 12.078 23.429 1.00 83.88 170 ALA A CA 1
ATOM 1364 C C . ALA A 1 170 ? -24.065 13.169 22.670 1.00 83.88 170 ALA A C 1
ATOM 1366 O O . ALA A 1 170 ? -25.060 12.874 22.010 1.00 83.88 170 ALA A O 1
ATOM 1367 N N . GLN A 1 171 ? -23.600 14.418 22.745 1.00 82.00 171 GLN A N 1
ATOM 1368 C CA . GLN A 1 171 ? -24.168 15.568 22.041 1.00 82.00 171 GLN A CA 1
ATOM 1369 C C . GLN A 1 171 ? -23.992 15.473 20.512 1.00 82.00 171 GLN A C 1
ATOM 1371 O O . GLN A 1 171 ? -24.874 15.911 19.780 1.00 82.00 171 GLN A O 1
ATOM 1376 N N . GLU A 1 172 ? -22.910 14.851 20.023 1.00 81.75 172 GLU A N 1
ATOM 1377 C CA . GLU A 1 172 ? -22.635 14.663 18.583 1.00 81.75 172 GLU A CA 1
ATOM 1378 C C . GLU A 1 172 ? -23.658 13.742 17.911 1.00 81.75 172 GLU A C 1
ATOM 1380 O O . GLU A 1 172 ? -23.899 13.838 16.713 1.00 81.75 172 GLU A O 1
ATOM 1385 N N . ILE A 1 173 ? -24.276 12.852 18.687 1.00 80.94 173 ILE A N 1
ATOM 1386 C CA . ILE A 1 173 ? -25.321 11.949 18.198 1.00 80.94 173 ILE A CA 1
ATOM 1387 C C . ILE A 1 173 ? -26.663 12.680 18.155 1.00 80.94 173 ILE A C 1
ATOM 1389 O O . ILE A 1 173 ? -27.453 12.468 17.244 1.00 80.94 173 ILE A O 1
ATOM 1393 N N . GLN A 1 174 ? -26.921 13.554 19.133 1.00 71.62 174 GLN A N 1
ATOM 1394 C CA . GLN A 1 174 ? -28.162 14.331 19.205 1.00 71.62 174 GLN A CA 1
ATOM 1395 C C . GLN A 1 174 ? -28.242 15.404 18.114 1.00 71.62 174 GLN A C 1
ATOM 1397 O O . GLN A 1 174 ? -29.339 15.727 17.670 1.00 71.62 174 GLN A O 1
ATOM 1402 N N . SER A 1 175 ? -27.102 15.949 17.680 1.00 72.44 175 SER A N 1
ATOM 1403 C CA . SER A 1 175 ? -27.039 16.973 16.632 1.00 72.44 175 SER A CA 1
ATOM 1404 C C . SER A 1 175 ? -27.168 16.418 15.209 1.00 72.44 175 SER A C 1
ATOM 1406 O O . SER A 1 175 ? -27.431 17.180 14.280 1.00 72.44 175 SER A O 1
ATOM 1408 N N . GLN A 1 176 ? -27.004 15.106 15.018 1.00 75.75 176 GLN A N 1
ATOM 1409 C CA . GLN A 1 176 ? -27.156 14.443 13.725 1.00 75.75 176 GLN A CA 1
ATOM 1410 C C . GLN A 1 176 ? -28.570 13.871 13.596 1.00 75.75 176 GLN A C 1
ATOM 1412 O O . GLN A 1 176 ? -28.816 12.700 13.896 1.00 75.75 176 GLN A O 1
ATOM 1417 N N . GLU A 1 177 ? -29.511 14.709 13.146 1.00 65.44 177 GLU A N 1
ATOM 1418 C CA . GLU A 1 177 ? -30.883 14.279 12.860 1.00 65.44 177 GLU A CA 1
ATOM 1419 C C . GLU A 1 177 ? -30.865 13.025 11.964 1.00 65.44 177 GLU A C 1
ATOM 1421 O O . GLU A 1 177 ? -30.330 13.036 10.856 1.00 65.44 177 GLU A O 1
ATOM 1426 N N . ASN A 1 178 ? -31.466 11.936 12.457 1.00 77.00 178 ASN A N 1
ATOM 1427 C CA . ASN A 1 178 ? -31.597 10.620 11.808 1.00 77.00 178 ASN A CA 1
ATOM 1428 C C . ASN A 1 178 ? -30.387 9.667 11.850 1.00 77.00 178 ASN A C 1
ATOM 1430 O O . ASN A 1 178 ? -30.467 8.598 11.239 1.00 77.00 178 ASN A O 1
ATOM 1434 N N . GLN A 1 179 ? -29.309 9.963 12.586 1.00 83.12 179 GLN A N 1
ATOM 1435 C CA . GLN A 1 179 ? -28.206 9.009 12.754 1.00 83.12 179 GLN A CA 1
ATOM 1436 C C . GLN A 1 179 ? -28.294 8.243 14.082 1.00 83.12 179 GLN A C 1
ATOM 1438 O O . GLN A 1 179 ? -28.306 8.813 15.169 1.00 83.12 179 GLN A O 1
ATOM 1443 N N . THR A 1 180 ? -28.318 6.911 14.012 1.00 88.88 180 THR A N 1
ATOM 1444 C CA . THR A 1 180 ? -28.218 6.061 15.208 1.00 88.88 180 THR A CA 1
ATOM 1445 C C . THR A 1 180 ? -26.786 6.047 15.752 1.00 88.88 180 THR A C 1
ATOM 1447 O O . THR A 1 180 ? -25.820 6.143 14.993 1.00 88.88 180 THR A O 1
ATOM 1450 N N . LEU A 1 181 ? -26.621 5.819 17.062 1.00 88.50 181 LEU A N 1
ATOM 1451 C CA . LEU A 1 181 ? -25.300 5.600 17.676 1.00 88.50 181 LEU A CA 1
ATOM 1452 C C . LEU A 1 181 ? -24.493 4.522 16.931 1.00 88.50 181 LEU A C 1
ATOM 1454 O O . LEU A 1 181 ? -23.298 4.687 16.713 1.00 88.50 181 LEU A O 1
ATOM 1458 N N . ALA A 1 182 ? -25.145 3.432 16.514 1.00 89.56 182 ALA A N 1
ATOM 1459 C CA . ALA A 1 182 ? -24.489 2.350 15.785 1.00 89.56 182 ALA A CA 1
ATOM 1460 C C . ALA A 1 182 ? -23.912 2.823 14.440 1.00 89.56 182 ALA A C 1
ATOM 1462 O O . ALA A 1 182 ? -22.758 2.525 14.140 1.00 89.56 182 ALA A O 1
ATOM 1463 N N . GLN A 1 183 ? -24.672 3.612 13.673 1.00 90.62 183 GLN A N 1
ATOM 1464 C CA . GLN A 1 183 ? -24.194 4.211 12.422 1.00 90.62 183 GLN A CA 1
ATOM 1465 C C . GLN A 1 183 ? -23.061 5.213 12.669 1.00 90.62 183 GLN A C 1
ATOM 1467 O O . GLN A 1 183 ? -22.127 5.299 11.878 1.00 90.62 183 GLN A O 1
ATOM 1472 N N . HIS A 1 184 ? -23.117 5.986 13.758 1.00 91.88 184 HIS A N 1
ATOM 1473 C CA . HIS A 1 184 ? -22.025 6.896 14.115 1.00 91.88 184 HIS A CA 1
ATOM 1474 C C . HIS A 1 184 ? -20.738 6.126 14.440 1.00 91.88 184 HIS A C 1
ATOM 1476 O O . HIS A 1 184 ? -19.679 6.441 13.898 1.00 91.88 184 HIS A O 1
ATOM 1482 N N . ILE A 1 185 ? -20.829 5.063 15.243 1.00 92.62 185 ILE A N 1
ATOM 1483 C CA . ILE A 1 185 ? -19.703 4.164 15.536 1.00 92.62 185 ILE A CA 1
ATOM 1484 C C . ILE A 1 185 ? -19.135 3.553 14.249 1.00 92.62 185 ILE A C 1
ATOM 1486 O O . ILE A 1 185 ? -17.919 3.548 14.059 1.00 92.62 185 ILE A O 1
ATOM 1490 N N . GLU A 1 186 ? -19.993 3.070 13.352 1.00 93.19 186 GLU A N 1
ATOM 1491 C CA . GLU A 1 186 ? -19.580 2.507 12.063 1.00 93.19 186 GLU A CA 1
ATOM 1492 C C . GLU A 1 186 ? -18.803 3.522 11.214 1.00 93.19 186 GLU A C 1
ATOM 1494 O O . GLU A 1 186 ? -17.710 3.211 10.737 1.00 93.19 186 GLU A O 1
ATOM 1499 N N . ASN A 1 187 ? -19.295 4.758 11.101 1.00 92.88 187 ASN A N 1
ATOM 1500 C CA . ASN A 1 187 ? -18.602 5.824 10.374 1.00 92.88 187 ASN A CA 1
ATOM 1501 C C . ASN A 1 187 ? -17.243 6.173 11.003 1.00 92.88 187 ASN A C 1
ATOM 1503 O O . ASN A 1 187 ? -16.269 6.424 10.286 1.00 92.88 187 ASN A O 1
ATOM 1507 N N . GLN A 1 188 ? -17.152 6.164 12.334 1.00 95.00 188 GLN A N 1
ATOM 1508 C CA . GLN A 1 188 ? -15.906 6.409 13.065 1.00 95.00 188 GLN A CA 1
ATOM 1509 C C . GLN A 1 188 ? -14.884 5.280 12.851 1.00 95.00 188 GLN A C 1
ATOM 1511 O O . GLN A 1 188 ? -13.695 5.561 12.660 1.00 95.00 188 GLN A O 1
ATOM 1516 N N . ILE A 1 189 ? -15.329 4.018 12.826 1.00 95.12 189 ILE A N 1
ATOM 1517 C CA . ILE A 1 189 ? -14.487 2.861 12.485 1.00 95.12 189 ILE A CA 1
ATOM 1518 C C . ILE A 1 189 ? -14.024 2.965 11.028 1.00 95.12 189 ILE A C 1
ATOM 1520 O O . ILE A 1 189 ? -12.830 2.851 10.758 1.00 95.12 189 ILE A O 1
ATOM 1524 N N . ALA A 1 190 ? -14.934 3.235 10.089 1.00 94.94 190 ALA A N 1
ATOM 1525 C CA . ALA A 1 190 ? -14.608 3.361 8.669 1.00 94.94 190 ALA A CA 1
ATOM 1526 C C . ALA A 1 190 ? -13.591 4.482 8.405 1.00 94.94 190 ALA A C 1
ATOM 1528 O O . ALA A 1 190 ? -12.630 4.282 7.663 1.00 94.94 190 ALA A O 1
ATOM 1529 N N . THR A 1 191 ? -13.754 5.640 9.050 1.00 95.19 191 THR A N 1
ATOM 1530 C CA . THR A 1 191 ? -12.806 6.762 8.958 1.00 95.19 191 THR A CA 1
ATOM 1531 C C . THR A 1 191 ? -11.417 6.371 9.465 1.00 95.19 191 THR A C 1
ATOM 1533 O O . THR A 1 191 ? -10.422 6.622 8.787 1.00 95.19 191 THR A O 1
ATOM 1536 N N . ARG A 1 192 ? -11.329 5.690 10.614 1.00 95.56 192 ARG A N 1
ATOM 1537 C CA . ARG A 1 192 ? -10.045 5.216 11.165 1.00 95.56 192 ARG A CA 1
ATOM 1538 C C . ARG A 1 192 ? -9.392 4.146 10.295 1.00 95.56 192 ARG A C 1
ATOM 1540 O O . ARG A 1 192 ? -8.178 4.171 10.122 1.00 95.56 192 ARG A O 1
ATOM 1547 N N . MET A 1 193 ? -10.177 3.241 9.712 1.00 95.69 193 MET A N 1
ATOM 1548 C CA . MET A 1 193 ? -9.671 2.251 8.756 1.00 95.69 193 MET A CA 1
ATOM 1549 C C . MET A 1 193 ? -9.083 2.918 7.513 1.00 95.69 193 MET A C 1
ATOM 1551 O O . MET A 1 193 ? -7.967 2.580 7.121 1.00 95.69 193 MET A O 1
ATOM 1555 N N . LYS A 1 194 ? -9.786 3.902 6.935 1.00 94.69 194 LYS A N 1
ATOM 1556 C CA . LYS A 1 194 ? -9.268 4.696 5.810 1.00 94.69 194 LYS A CA 1
ATOM 1557 C C . LYS A 1 194 ? -7.950 5.368 6.171 1.00 94.69 194 LYS A C 1
ATOM 1559 O O . LYS A 1 194 ? -6.991 5.245 5.425 1.00 94.69 194 LYS A O 1
ATOM 1564 N N . HIS A 1 195 ? -7.888 5.998 7.339 1.00 95.19 195 HIS A N 1
ATOM 1565 C CA . HIS A 1 195 ? -6.680 6.659 7.815 1.00 95.19 195 HIS A CA 1
ATOM 1566 C C . HIS A 1 195 ? -5.488 5.695 7.955 1.00 95.19 195 HIS A C 1
ATOM 1568 O O . HIS A 1 195 ? -4.414 5.978 7.430 1.00 95.19 195 HIS A O 1
ATOM 1574 N N . ARG A 1 196 ? -5.688 4.520 8.571 1.00 95.38 196 ARG A N 1
ATOM 1575 C CA . ARG A 1 196 ? -4.649 3.478 8.682 1.00 95.38 196 ARG A CA 1
ATOM 1576 C C . ARG A 1 196 ? -4.150 2.997 7.316 1.00 95.38 196 ARG A C 1
ATOM 1578 O O . ARG A 1 196 ? -2.962 2.749 7.156 1.00 95.38 196 ARG A O 1
ATOM 1585 N N . VAL A 1 197 ? -5.032 2.866 6.322 1.00 95.06 197 VAL A N 1
ATOM 1586 C CA . VAL A 1 197 ? -4.612 2.498 4.958 1.00 95.06 197 VAL A CA 1
ATOM 1587 C C . VAL A 1 197 ? -3.842 3.623 4.288 1.00 95.06 197 VAL A C 1
ATOM 1589 O O . VAL A 1 197 ? -2.761 3.364 3.769 1.00 95.06 197 VAL A O 1
ATOM 1592 N N . SER A 1 198 ? -4.330 4.862 4.361 1.00 95.00 198 SER A N 1
ATOM 1593 C CA . SER A 1 198 ? -3.637 6.021 3.789 1.00 95.00 198 SER A CA 1
ATOM 1594 C C . SER A 1 198 ? -2.242 6.220 4.383 1.00 95.00 198 SER A C 1
ATOM 1596 O O . SER A 1 198 ? -1.318 6.625 3.683 1.00 95.00 198 SER A O 1
ATOM 1598 N N . GLU A 1 199 ? -2.053 5.889 5.659 1.00 95.19 199 GLU A N 1
ATOM 1599 C CA . GLU A 1 199 ? -0.741 5.890 6.300 1.00 95.19 199 GLU A CA 1
ATOM 1600 C C . GLU A 1 199 ? 0.223 4.877 5.658 1.00 95.19 199 GLU A C 1
ATOM 1602 O O . GLU A 1 199 ? 1.379 5.195 5.376 1.00 95.19 199 GLU A O 1
ATOM 1607 N N . ILE A 1 200 ? -0.256 3.667 5.375 1.00 95.75 200 ILE A N 1
ATOM 1608 C CA . ILE A 1 200 ? 0.547 2.608 4.756 1.00 95.75 200 ILE A CA 1
ATOM 1609 C C . ILE A 1 200 ? 0.811 2.906 3.280 1.00 95.75 200 ILE A C 1
ATOM 1611 O O . ILE A 1 200 ? 1.917 2.666 2.792 1.00 95.75 200 ILE A O 1
ATOM 1615 N N . GLU A 1 201 ? -0.167 3.469 2.571 1.00 96.50 201 GLU A N 1
ATOM 1616 C CA . GLU A 1 201 ? 0.011 3.978 1.209 1.00 96.50 201 GLU A CA 1
ATOM 1617 C C . GLU A 1 201 ? 1.090 5.060 1.176 1.00 96.50 201 GLU A C 1
ATOM 1619 O O . GLU A 1 201 ? 2.000 4.990 0.353 1.00 96.50 201 GLU A O 1
ATOM 1624 N N . ARG A 1 202 ? 1.067 6.002 2.126 1.00 96.81 202 ARG A N 1
ATOM 1625 C CA . ARG A 1 202 ? 2.099 7.037 2.262 1.00 96.81 202 ARG A CA 1
ATOM 1626 C C . ARG A 1 202 ? 3.488 6.437 2.491 1.00 96.81 202 ARG A C 1
ATOM 1628 O O . ARG A 1 202 ? 4.440 6.865 1.845 1.00 96.81 202 ARG A O 1
ATOM 1635 N N . VAL A 1 203 ? 3.617 5.454 3.383 1.00 96.31 203 VAL A N 1
ATOM 1636 C CA . VAL A 1 203 ? 4.895 4.759 3.633 1.00 96.31 203 VAL A CA 1
ATOM 1637 C C . VAL A 1 203 ? 5.387 4.031 2.379 1.00 96.31 203 VAL A C 1
ATOM 1639 O O . VAL A 1 203 ? 6.549 4.162 2.003 1.00 96.31 203 VAL A O 1
ATOM 1642 N N . THR A 1 204 ? 4.497 3.311 1.696 1.00 96.75 204 THR A N 1
ATOM 1643 C CA . THR A 1 204 ? 4.822 2.583 0.460 1.00 96.75 204 THR A CA 1
ATOM 1644 C C . THR A 1 204 ? 5.268 3.545 -0.641 1.00 96.75 204 THR A C 1
ATOM 1646 O O . THR A 1 204 ? 6.269 3.300 -1.313 1.00 96.75 204 THR A O 1
ATOM 1649 N N . GLN A 1 205 ? 4.580 4.682 -0.783 1.00 97.38 205 GLN A N 1
ATOM 1650 C CA . GLN A 1 205 ? 4.966 5.734 -1.718 1.00 97.38 205 GLN A CA 1
ATOM 1651 C C . GLN A 1 205 ? 6.333 6.326 -1.364 1.00 97.38 205 GLN A C 1
ATOM 1653 O O . GLN A 1 205 ? 7.157 6.496 -2.254 1.00 97.38 205 GLN A O 1
ATOM 1658 N N . ALA A 1 206 ? 6.625 6.559 -0.082 1.00 96.94 206 ALA A N 1
ATOM 1659 C CA . ALA A 1 206 ? 7.931 7.056 0.346 1.00 96.94 206 ALA A CA 1
ATOM 1660 C C . ALA A 1 206 ? 9.078 6.086 -0.004 1.00 96.94 206 ALA A C 1
ATOM 1662 O O . ALA A 1 206 ? 10.175 6.531 -0.350 1.00 96.94 206 ALA A O 1
ATOM 1663 N N . PHE A 1 207 ? 8.841 4.769 0.039 1.00 96.19 207 PHE A N 1
ATOM 1664 C CA . PHE A 1 207 ? 9.816 3.781 -0.438 1.00 96.19 207 PHE A CA 1
ATOM 1665 C C . PHE A 1 207 ? 10.010 3.844 -1.952 1.00 96.19 207 PHE A C 1
ATOM 1667 O O . PHE A 1 207 ? 11.153 3.831 -2.407 1.00 96.19 207 PHE A O 1
ATOM 1674 N N . ASN A 1 208 ? 8.929 3.976 -2.724 1.00 95.75 208 ASN A N 1
ATOM 1675 C CA . ASN A 1 208 ? 9.013 4.155 -4.176 1.00 95.75 208 ASN A CA 1
ATOM 1676 C C . ASN A 1 208 ? 9.757 5.442 -4.552 1.00 95.75 208 ASN A C 1
ATOM 1678 O O . ASN A 1 208 ? 10.669 5.392 -5.371 1.00 95.75 208 ASN A O 1
ATOM 1682 N N . ASP A 1 209 ? 9.453 6.565 -3.903 1.00 95.50 209 ASP A N 1
ATOM 1683 C CA . ASP A 1 209 ? 10.117 7.850 -4.154 1.00 95.50 209 ASP A CA 1
ATOM 1684 C C . ASP A 1 209 ? 11.612 7.789 -3.808 1.00 95.50 209 ASP A C 1
ATOM 1686 O O . ASP A 1 209 ? 12.466 8.347 -4.506 1.00 95.50 209 ASP A O 1
ATOM 1690 N N . ARG A 1 210 ? 11.961 7.084 -2.726 1.00 95.38 210 ARG A N 1
ATOM 1691 C CA . ARG A 1 210 ? 13.361 6.843 -2.372 1.00 95.38 210 ARG A CA 1
ATOM 1692 C C . ARG A 1 210 ? 14.052 5.951 -3.401 1.00 95.38 210 ARG A C 1
ATOM 1694 O O . ARG A 1 210 ? 15.182 6.247 -3.778 1.00 95.38 210 ARG A O 1
ATOM 1701 N N . PHE A 1 211 ? 13.393 4.893 -3.861 1.00 94.50 211 PHE A N 1
ATOM 1702 C CA . PHE A 1 211 ? 13.919 4.017 -4.904 1.00 94.50 211 PHE A CA 1
ATOM 1703 C C . PHE A 1 211 ? 14.143 4.765 -6.229 1.00 94.50 211 PHE A C 1
ATOM 1705 O O . PHE A 1 211 ? 15.199 4.618 -6.848 1.00 94.50 211 PHE A O 1
ATOM 1712 N N . ASP A 1 212 ? 13.209 5.633 -6.622 1.00 94.06 212 ASP A N 1
ATOM 1713 C CA . ASP A 1 212 ? 13.344 6.533 -7.775 1.00 94.06 212 ASP A CA 1
ATOM 1714 C C . ASP A 1 212 ? 14.575 7.424 -7.645 1.00 94.06 212 ASP A C 1
ATOM 1716 O O . ASP A 1 212 ? 15.358 7.564 -8.586 1.00 94.06 212 ASP A O 1
ATOM 1720 N N . LYS A 1 213 ? 14.787 8.004 -6.462 1.00 93.44 213 LYS A N 1
ATOM 1721 C CA . LYS A 1 213 ? 15.947 8.856 -6.200 1.00 93.44 213 LYS A CA 1
ATOM 1722 C C . LYS A 1 213 ? 17.267 8.089 -6.331 1.00 93.44 213 LYS A C 1
ATOM 1724 O O . LYS A 1 213 ? 18.181 8.585 -6.987 1.00 93.44 213 LYS A O 1
ATOM 1729 N N . GLU A 1 214 ? 17.367 6.904 -5.730 1.00 92.25 214 GLU A N 1
ATOM 1730 C CA . GLU A 1 214 ? 18.589 6.079 -5.735 1.00 92.25 214 GLU A CA 1
ATOM 1731 C C . GLU A 1 214 ? 18.900 5.494 -7.121 1.00 92.25 214 GLU A C 1
ATOM 1733 O O . GLU A 1 214 ? 20.059 5.418 -7.520 1.00 92.25 214 GLU A O 1
ATOM 1738 N N . SER A 1 215 ? 17.873 5.115 -7.886 1.00 90.44 215 SER A N 1
ATOM 1739 C CA . SER A 1 215 ? 18.022 4.596 -9.256 1.00 90.44 215 SER A CA 1
ATOM 1740 C C . SER A 1 215 ? 18.086 5.689 -10.329 1.00 90.44 215 SER A C 1
ATOM 1742 O O . SER A 1 215 ? 18.227 5.382 -11.515 1.00 90.44 215 SER A O 1
ATOM 1744 N N . ARG A 1 216 ? 17.933 6.965 -9.943 1.00 90.81 216 ARG A N 1
ATOM 1745 C CA . ARG A 1 216 ? 17.715 8.099 -10.857 1.00 90.81 216 ARG A CA 1
ATOM 1746 C C . ARG A 1 216 ? 16.615 7.795 -11.884 1.00 90.81 216 ARG A C 1
ATOM 1748 O O . ARG A 1 216 ? 16.834 7.924 -13.092 1.00 90.81 216 ARG A O 1
ATOM 1755 N N . ASN A 1 217 ? 15.449 7.374 -11.393 1.00 86.69 217 ASN A N 1
ATOM 1756 C CA . ASN A 1 217 ? 14.295 6.910 -12.174 1.00 86.69 217 ASN A CA 1
ATOM 1757 C C . ASN A 1 217 ? 14.676 5.779 -13.151 1.00 86.69 217 ASN A C 1
ATOM 1759 O O . ASN A 1 217 ? 14.413 5.861 -14.351 1.00 86.69 217 ASN A O 1
ATOM 1763 N N . GLY A 1 218 ? 15.411 4.777 -12.659 1.00 84.50 218 GLY A N 1
ATOM 1764 C CA . GLY A 1 218 ? 15.807 3.597 -13.437 1.00 84.50 218 GLY A CA 1
ATOM 1765 C C . GLY A 1 218 ? 16.955 3.799 -14.433 1.00 84.50 218 GLY A C 1
ATOM 1766 O O . GLY A 1 218 ? 17.311 2.862 -15.153 1.00 84.50 218 GLY A O 1
ATOM 1767 N N . SER A 1 219 ? 17.561 4.990 -14.494 1.00 84.88 219 SER A N 1
ATOM 1768 C CA . SER A 1 219 ? 18.708 5.241 -15.380 1.00 84.88 219 SER A CA 1
ATOM 1769 C C . SER A 1 219 ? 20.013 4.627 -14.859 1.00 84.88 219 SER A C 1
ATOM 1771 O O . SER A 1 219 ? 20.884 4.265 -15.658 1.00 84.88 219 SER A O 1
ATOM 1773 N N . GLU A 1 220 ? 20.127 4.431 -13.543 1.00 86.06 220 GLU A N 1
ATOM 1774 C CA . GLU A 1 220 ? 21.303 3.876 -12.874 1.00 86.06 220 GLU A CA 1
ATOM 1775 C C . GLU A 1 220 ? 20.982 2.602 -12.085 1.00 86.06 220 GLU A C 1
ATOM 1777 O O . GLU A 1 220 ? 19.921 2.447 -11.481 1.00 86.06 220 GLU A O 1
ATOM 1782 N N . SER A 1 221 ? 21.938 1.672 -12.074 1.00 81.56 221 SER A N 1
ATOM 1783 C CA . SER A 1 221 ? 21.872 0.476 -11.235 1.00 81.56 221 SER A CA 1
ATOM 1784 C C . SER A 1 221 ? 22.241 0.816 -9.791 1.00 81.56 221 SER A C 1
ATOM 1786 O O . SER A 1 221 ? 23.271 1.439 -9.532 1.00 81.56 221 SER A O 1
ATOM 1788 N N . ILE A 1 222 ? 21.446 0.336 -8.836 1.00 84.12 222 ILE A N 1
ATOM 1789 C CA . ILE A 1 222 ? 21.708 0.521 -7.405 1.00 84.12 222 ILE A CA 1
ATOM 1790 C C . ILE A 1 222 ? 22.749 -0.509 -6.950 1.00 84.12 222 ILE A C 1
ATOM 1792 O O . ILE A 1 222 ? 22.481 -1.710 -6.953 1.00 84.12 222 ILE A O 1
ATOM 1796 N N . ARG A 1 223 ? 23.937 -0.048 -6.534 1.00 76.62 223 ARG A N 1
ATOM 1797 C CA . ARG A 1 223 ? 25.054 -0.927 -6.123 1.00 76.62 223 ARG A CA 1
ATOM 1798 C C . ARG A 1 223 ? 24.732 -1.790 -4.898 1.00 76.62 223 ARG A C 1
ATOM 1800 O O . ARG A 1 223 ? 25.166 -2.931 -4.836 1.00 76.62 223 ARG A O 1
ATOM 1807 N N . GLN A 1 224 ? 23.968 -1.254 -3.948 1.00 86.19 224 GLN A N 1
ATOM 1808 C CA . GLN A 1 224 ? 23.589 -1.912 -2.690 1.00 86.19 224 GLN A CA 1
ATOM 1809 C C . GLN A 1 224 ? 22.079 -2.180 -2.642 1.00 86.19 224 GLN A C 1
ATOM 1811 O O . GLN A 1 224 ? 21.388 -1.844 -1.683 1.00 86.19 224 GLN A O 1
ATOM 1816 N N . ARG A 1 225 ? 21.539 -2.756 -3.723 1.00 85.38 225 ARG A N 1
ATOM 1817 C CA . ARG A 1 225 ? 20.091 -2.955 -3.893 1.00 85.38 225 ARG A CA 1
ATOM 1818 C C . ARG A 1 225 ? 19.471 -3.786 -2.766 1.00 85.38 225 ARG A C 1
ATOM 1820 O O . ARG A 1 225 ? 18.396 -3.444 -2.288 1.00 85.38 225 ARG A O 1
ATOM 1827 N N . GLU A 1 226 ? 20.151 -4.840 -2.313 1.00 86.00 226 GLU A N 1
ATOM 1828 C CA . GLU A 1 226 ? 19.671 -5.660 -1.192 1.00 86.00 226 GLU A CA 1
ATOM 1829 C C . GLU A 1 226 ? 19.600 -4.853 0.112 1.00 86.00 226 GLU A C 1
ATOM 1831 O O . GLU A 1 226 ? 18.569 -4.869 0.780 1.00 86.00 226 GLU A O 1
ATOM 1836 N N . GLU A 1 227 ? 20.657 -4.110 0.452 1.00 89.06 227 GLU A N 1
ATOM 1837 C CA . GLU A 1 227 ? 20.701 -3.284 1.667 1.00 89.06 227 GLU A CA 1
ATOM 1838 C C . GLU A 1 227 ? 19.600 -2.217 1.655 1.00 89.06 227 GLU A C 1
ATOM 1840 O O . GLU A 1 227 ? 18.949 -1.992 2.675 1.00 89.06 227 GLU A O 1
ATOM 1845 N N . LEU A 1 228 ? 19.318 -1.627 0.488 1.00 90.00 228 LEU A N 1
ATOM 1846 C CA . LEU A 1 228 ? 18.225 -0.673 0.317 1.00 90.00 228 LEU A CA 1
ATOM 1847 C C . LEU A 1 228 ? 16.859 -1.297 0.659 1.00 90.00 228 LEU A C 1
ATOM 1849 O O . LEU A 1 228 ? 16.085 -0.710 1.416 1.00 90.00 228 LEU A O 1
ATOM 1853 N N . PHE A 1 229 ? 16.568 -2.502 0.157 1.00 89.06 229 PHE A N 1
ATOM 1854 C CA . PHE A 1 229 ? 15.309 -3.196 0.460 1.00 89.06 229 PHE A CA 1
ATOM 1855 C C . PHE A 1 229 ? 15.240 -3.739 1.889 1.00 89.06 229 PHE A C 1
ATOM 1857 O O . PHE A 1 229 ? 14.144 -3.875 2.442 1.00 89.06 229 PHE A O 1
ATOM 1864 N N . VAL A 1 230 ? 16.372 -4.080 2.510 1.00 90.44 230 VAL A N 1
ATOM 1865 C CA . VAL A 1 230 ? 16.417 -4.370 3.952 1.00 90.44 230 VAL A CA 1
ATOM 1866 C C . VAL A 1 230 ? 15.984 -3.132 4.724 1.00 90.44 230 VAL A C 1
ATOM 1868 O O . VAL A 1 230 ? 15.080 -3.222 5.555 1.00 90.44 230 VAL A O 1
ATOM 1871 N N . ASP A 1 231 ? 16.584 -1.990 4.395 1.00 93.44 231 ASP A N 1
ATOM 1872 C CA . ASP A 1 231 ? 16.383 -0.733 5.100 1.00 93.44 231 ASP A CA 1
ATOM 1873 C C . ASP A 1 231 ? 14.959 -0.187 4.952 1.00 93.44 231 ASP A C 1
ATOM 1875 O O . ASP A 1 231 ? 14.420 0.303 5.938 1.00 93.44 231 ASP A O 1
ATOM 1879 N N . PHE A 1 232 ? 14.299 -0.319 3.792 1.00 93.19 232 PHE A N 1
ATOM 1880 C CA . PHE A 1 232 ? 12.907 0.136 3.607 1.00 93.19 232 PHE A CA 1
ATOM 1881 C C . PHE A 1 232 ? 11.982 -0.367 4.716 1.00 93.19 232 PHE A C 1
ATOM 1883 O O . PHE A 1 232 ? 11.301 0.403 5.382 1.00 93.19 232 PHE A O 1
ATOM 1890 N N . PHE A 1 233 ? 12.016 -1.666 4.978 1.00 91.44 233 PHE A N 1
ATOM 1891 C CA . PHE A 1 233 ? 11.067 -2.316 5.876 1.00 91.44 233 PHE A CA 1
ATOM 1892 C C . PHE A 1 233 ? 11.597 -2.481 7.301 1.00 91.44 233 PHE A C 1
ATOM 1894 O O . PHE A 1 233 ? 10.973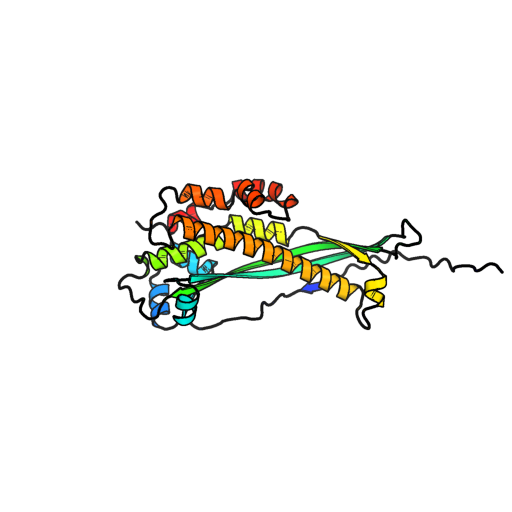 -3.190 8.097 1.00 91.44 233 PHE A O 1
ATOM 1901 N N . ALA A 1 234 ? 12.727 -1.853 7.628 1.00 93.75 234 ALA A N 1
ATOM 1902 C CA . ALA A 1 234 ? 13.261 -1.826 8.979 1.00 93.75 234 ALA A CA 1
ATOM 1903 C C . ALA A 1 234 ? 12.343 -0.998 9.905 1.00 93.75 234 ALA A C 1
ATOM 1905 O O . ALA A 1 234 ? 11.836 0.051 9.486 1.00 93.75 234 ALA A O 1
ATOM 1906 N N . PRO A 1 235 ? 12.113 -1.420 11.163 1.00 93.62 235 PRO A N 1
ATOM 1907 C CA . PRO A 1 235 ? 11.335 -0.640 12.127 1.00 93.62 235 PRO A CA 1
ATOM 1908 C C . PRO A 1 235 ? 11.830 0.806 12.273 1.00 93.62 235 PRO A C 1
ATOM 1910 O O . PRO A 1 235 ? 11.023 1.725 12.379 1.00 93.62 235 PRO A O 1
ATOM 1913 N N . GLU A 1 236 ? 13.143 1.020 12.211 1.00 93.94 236 GLU A N 1
ATOM 1914 C CA . GLU A 1 236 ? 13.785 2.331 12.299 1.00 93.94 236 GLU A CA 1
ATOM 1915 C C . GLU A 1 236 ? 13.415 3.228 11.111 1.00 93.94 236 GLU A C 1
ATOM 1917 O O . GLU A 1 236 ? 13.231 4.434 11.272 1.00 93.94 236 GLU A O 1
ATOM 1922 N N . SER A 1 237 ? 13.270 2.658 9.914 1.00 94.38 237 SER A N 1
ATOM 1923 C CA . SER A 1 237 ? 12.830 3.396 8.726 1.00 94.38 237 SER A CA 1
ATOM 1924 C C . SER A 1 237 ? 11.359 3.775 8.807 1.00 94.38 237 SER A C 1
ATOM 1926 O O . SER A 1 237 ? 11.006 4.904 8.475 1.00 94.38 237 SER A O 1
ATOM 1928 N N . LEU A 1 238 ? 10.510 2.886 9.331 1.00 94.62 238 LEU A N 1
ATOM 1929 C CA . LEU A 1 238 ? 9.105 3.208 9.601 1.00 94.62 238 LEU A CA 1
ATOM 1930 C C . LEU A 1 238 ? 8.976 4.333 10.640 1.00 94.62 238 LEU A C 1
ATOM 1932 O O . LEU A 1 238 ? 8.174 5.245 10.456 1.00 94.62 238 LEU A O 1
ATOM 1936 N N . GLN A 1 239 ? 9.809 4.327 11.684 1.00 93.19 239 GLN A N 1
ATOM 1937 C CA . GLN A 1 239 ? 9.860 5.414 12.671 1.00 93.19 239 GLN A CA 1
ATOM 1938 C C . GLN A 1 239 ? 10.305 6.742 12.053 1.00 93.19 239 GLN A C 1
ATOM 1940 O O . GLN A 1 239 ? 9.679 7.769 12.299 1.00 93.19 239 GLN A O 1
ATOM 1945 N N . LYS A 1 240 ? 11.349 6.740 11.212 1.00 94.38 240 LYS A N 1
ATOM 1946 C CA . LYS A 1 240 ? 11.814 7.947 10.498 1.00 94.38 240 LYS A CA 1
ATOM 1947 C C . LYS A 1 240 ? 10.753 8.534 9.569 1.00 94.38 240 LYS A C 1
ATOM 1949 O O . LYS A 1 240 ? 10.786 9.729 9.292 1.00 94.38 240 LYS A O 1
ATOM 1954 N N . LEU A 1 241 ? 9.835 7.702 9.081 1.00 93.94 241 LEU A N 1
ATOM 1955 C CA . LEU A 1 241 ? 8.702 8.128 8.268 1.00 93.94 241 LEU A CA 1
ATOM 1956 C C . LEU A 1 241 ? 7.513 8.622 9.099 1.00 93.94 241 LEU A C 1
ATOM 1958 O O . LEU A 1 241 ? 6.480 8.904 8.496 1.00 93.94 241 LEU A O 1
ATOM 1962 N N . ASP A 1 242 ? 7.631 8.738 10.424 1.00 92.06 242 ASP A N 1
ATOM 1963 C CA . ASP A 1 242 ? 6.541 9.123 11.331 1.00 92.06 242 ASP A CA 1
ATOM 1964 C C . ASP A 1 242 ? 5.313 8.210 11.165 1.00 92.06 242 ASP A C 1
ATOM 1966 O O . ASP A 1 242 ? 4.196 8.642 10.878 1.00 92.06 242 ASP A O 1
ATOM 1970 N N . PHE A 1 243 ? 5.550 6.896 11.221 1.00 91.94 243 PHE A N 1
ATOM 1971 C CA . PHE A 1 243 ? 4.474 5.910 11.259 1.00 91.94 243 PHE A CA 1
ATOM 1972 C C . PHE A 1 243 ? 3.768 5.993 12.622 1.00 91.94 243 PHE A C 1
ATOM 1974 O O . PHE A 1 243 ? 4.313 5.613 13.660 1.00 91.94 243 PHE A O 1
ATOM 1981 N N . GLN A 1 244 ? 2.554 6.525 12.596 1.00 86.56 244 GLN A N 1
ATOM 1982 C CA . GLN A 1 244 ? 1.688 6.873 13.713 1.00 86.56 244 GLN A CA 1
ATOM 1983 C C . GLN A 1 244 ? 1.233 5.655 14.512 1.00 86.56 244 GLN A C 1
ATOM 1985 O O . GLN A 1 244 ? 1.051 5.767 15.723 1.00 86.56 244 GLN A O 1
ATOM 1990 N N . SER A 1 245 ? 1.124 4.481 13.885 1.00 85.50 245 SER A N 1
ATOM 1991 C CA . SER A 1 245 ? 0.815 3.228 14.595 1.00 85.50 245 SER A CA 1
ATOM 1992 C C . SER A 1 245 ? 2.078 2.610 15.232 1.00 85.50 245 SER A C 1
ATOM 1994 O O . SER A 1 245 ? 2.425 1.447 15.009 1.00 85.50 245 SER A O 1
ATOM 1996 N N . SER A 1 246 ? 2.833 3.405 15.994 1.00 85.31 246 SER A N 1
ATOM 1997 C CA . SER A 1 246 ? 4.126 3.003 16.574 1.00 85.31 246 SER A CA 1
ATOM 1998 C C . SER A 1 246 ? 4.026 1.793 17.519 1.00 85.31 246 SER A C 1
ATOM 2000 O O . SER A 1 246 ? 4.961 0.993 17.627 1.00 85.31 246 SER A O 1
ATOM 2002 N N . GLU A 1 247 ? 2.866 1.590 18.142 1.00 88.88 247 GLU A N 1
ATOM 2003 C CA . GLU A 1 247 ? 2.566 0.488 19.052 1.00 88.88 247 GLU A CA 1
ATOM 2004 C C . GLU A 1 247 ? 2.665 -0.889 18.378 1.00 88.88 247 GLU A C 1
ATOM 2006 O O . GLU A 1 247 ? 3.034 -1.878 19.025 1.00 88.88 247 GLU A O 1
ATOM 2011 N N . ILE A 1 248 ? 2.410 -0.965 17.066 1.00 93.25 248 ILE A N 1
ATOM 2012 C CA . ILE A 1 248 ? 2.497 -2.225 16.319 1.00 93.25 248 ILE A CA 1
ATOM 2013 C C . ILE A 1 248 ? 3.919 -2.541 15.844 1.00 93.25 248 ILE A C 1
ATOM 2015 O O . ILE A 1 248 ? 4.184 -3.681 15.457 1.00 93.25 248 ILE A O 1
ATOM 2019 N N . LEU A 1 249 ? 4.859 -1.588 15.905 1.00 93.06 249 LEU A N 1
ATOM 2020 C CA . LEU A 1 249 ? 6.211 -1.765 15.357 1.00 93.06 249 LEU A CA 1
ATOM 2021 C C . LEU A 1 249 ? 7.002 -2.863 16.076 1.00 93.06 249 LEU A C 1
ATOM 2023 O O . LEU A 1 249 ? 7.760 -3.597 15.444 1.00 93.06 249 LEU A O 1
ATOM 2027 N N . SER A 1 250 ? 6.781 -3.041 17.380 1.00 91.50 250 SER A N 1
ATOM 2028 C CA . SER A 1 250 ? 7.408 -4.126 18.146 1.00 91.50 250 SER A CA 1
ATOM 2029 C C . SER A 1 250 ? 6.927 -5.516 17.700 1.00 91.50 250 SER A C 1
ATOM 2031 O O . SER A 1 250 ? 7.713 -6.464 17.629 1.00 91.50 250 SER A O 1
ATOM 2033 N N . GLN A 1 251 ? 5.638 -5.646 17.370 1.00 93.88 251 GLN A N 1
ATOM 2034 C CA . GLN A 1 251 ? 5.046 -6.882 16.855 1.00 93.88 251 GLN A CA 1
ATOM 2035 C C . GLN A 1 251 ? 5.495 -7.132 15.416 1.00 93.88 251 GLN A C 1
ATOM 2037 O O . GLN A 1 251 ? 5.869 -8.251 15.064 1.00 93.88 251 GLN A O 1
ATOM 2042 N N . TYR A 1 252 ? 5.523 -6.070 14.615 1.00 95.19 252 TYR A N 1
ATOM 2043 C CA . TYR A 1 252 ? 6.014 -6.079 13.248 1.00 95.19 252 TYR A CA 1
ATOM 2044 C C . TYR A 1 252 ? 7.465 -6.568 13.174 1.00 95.19 252 TYR A C 1
ATOM 2046 O O . TYR A 1 252 ? 7.730 -7.538 12.465 1.00 95.19 252 TYR A O 1
ATOM 2054 N N . ALA A 1 253 ? 8.373 -5.999 13.975 1.00 93.75 253 ALA A N 1
ATOM 2055 C CA . ALA A 1 253 ? 9.782 -6.395 14.029 1.00 93.75 253 ALA A CA 1
ATOM 2056 C C . ALA A 1 253 ? 9.958 -7.901 14.300 1.00 93.75 253 ALA A C 1
ATOM 2058 O O . ALA A 1 253 ? 10.729 -8.584 13.624 1.00 93.75 253 ALA A O 1
ATOM 2059 N N . LYS A 1 254 ? 9.184 -8.449 15.248 1.00 92.94 254 LYS A N 1
ATOM 2060 C CA . LYS A 1 254 ? 9.188 -9.888 15.564 1.00 92.94 254 LYS A CA 1
ATOM 2061 C C . LYS A 1 254 ? 8.665 -10.741 14.409 1.00 92.94 254 LYS A C 1
ATOM 2063 O O . LYS A 1 254 ? 9.174 -11.837 14.180 1.00 92.94 254 LYS A O 1
ATOM 2068 N N . ALA A 1 255 ? 7.638 -10.266 13.709 1.00 92.31 255 ALA A N 1
ATOM 2069 C CA . ALA A 1 255 ? 7.007 -10.998 12.620 1.00 92.31 255 ALA A CA 1
ATOM 2070 C C . ALA A 1 255 ? 7.890 -11.042 11.362 1.00 92.31 255 ALA A C 1
ATOM 2072 O O . ALA A 1 255 ? 8.026 -12.106 10.754 1.00 92.31 255 ALA A O 1
ATOM 2073 N N . ILE A 1 256 ? 8.539 -9.931 10.996 1.00 92.88 256 ILE A N 1
ATOM 2074 C CA . ILE A 1 256 ? 9.341 -9.857 9.764 1.00 92.88 256 ILE A CA 1
ATOM 2075 C C . ILE A 1 256 ? 10.655 -10.632 9.822 1.00 92.88 256 ILE A C 1
ATOM 2077 O O . ILE A 1 256 ? 11.175 -11.001 8.772 1.00 92.88 256 ILE A O 1
ATOM 2081 N N . ALA A 1 257 ? 11.158 -10.949 11.019 1.00 86.75 257 ALA A N 1
ATOM 2082 C CA . ALA A 1 257 ? 12.353 -11.776 11.198 1.00 86.75 257 ALA A CA 1
ATOM 2083 C C . ALA A 1 257 ? 12.225 -13.171 10.549 1.00 86.75 257 ALA A C 1
ATOM 2085 O O . ALA A 1 257 ? 13.229 -13.831 10.296 1.00 86.75 257 ALA A O 1
ATOM 2086 N N . LYS A 1 258 ? 10.993 -13.620 10.272 1.00 82.12 258 LYS A N 1
ATOM 2087 C CA . LYS A 1 258 ? 10.682 -14.910 9.638 1.00 82.12 258 LYS A CA 1
ATOM 2088 C C . LYS A 1 258 ? 10.164 -14.775 8.201 1.00 82.12 258 LYS A C 1
ATOM 2090 O O . LYS A 1 258 ? 9.807 -15.782 7.595 1.00 82.12 258 LYS A O 1
ATOM 2095 N N . SER A 1 259 ? 10.066 -13.558 7.663 1.00 79.50 259 SER A N 1
ATOM 2096 C CA . SER A 1 259 ? 9.476 -13.323 6.341 1.00 79.50 259 SER A CA 1
ATOM 2097 C C . SER A 1 259 ? 10.440 -13.730 5.218 1.00 79.50 259 SER A C 1
ATOM 2099 O O . SER A 1 259 ? 11.579 -13.259 5.207 1.00 79.50 259 SER A O 1
ATOM 2101 N N . PRO A 1 260 ? 9.999 -14.526 4.224 1.00 79.69 260 PRO A N 1
ATOM 2102 C CA . PRO A 1 260 ? 10.828 -14.937 3.090 1.00 79.69 260 PRO A CA 1
ATOM 2103 C C . PRO A 1 260 ? 10.915 -13.813 2.043 1.00 79.69 260 PRO A C 1
ATOM 2105 O O . PRO A 1 260 ? 10.342 -13.896 0.959 1.00 79.69 260 PRO A O 1
ATOM 2108 N N . TRP A 1 261 ? 11.576 -12.705 2.385 1.00 81.19 261 TRP A N 1
ATOM 2109 C CA . TRP A 1 261 ? 11.637 -11.525 1.515 1.00 81.19 261 TRP A CA 1
ATOM 2110 C C . TRP A 1 261 ? 12.770 -11.600 0.482 1.00 81.19 261 TRP A C 1
ATOM 2112 O O . TRP A 1 261 ? 12.637 -11.033 -0.593 1.00 81.19 261 TRP A O 1
ATOM 2122 N N . LYS A 1 262 ? 13.861 -12.335 0.738 1.00 77.75 262 LYS A N 1
ATOM 2123 C CA . LYS A 1 262 ? 15.004 -12.402 -0.195 1.00 77.75 262 LYS A CA 1
ATOM 2124 C C . LYS A 1 262 ? 14.628 -12.990 -1.556 1.00 77.75 262 LYS A C 1
ATOM 2126 O O . LYS A 1 262 ? 14.934 -12.404 -2.591 1.00 77.75 262 LYS A O 1
ATOM 2131 N N . GLU A 1 263 ? 13.882 -14.094 -1.555 1.00 73.50 263 GLU A N 1
ATOM 2132 C CA . GLU A 1 263 ? 13.371 -14.737 -2.776 1.00 73.50 263 GLU A CA 1
ATOM 2133 C C . GLU A 1 263 ? 12.484 -13.796 -3.601 1.00 73.50 263 GLU A C 1
ATOM 2135 O O . GLU A 1 263 ? 12.437 -13.897 -4.824 1.00 73.50 263 GLU A O 1
ATOM 2140 N N . HIS A 1 264 ? 11.812 -12.846 -2.941 1.00 77.12 264 HIS A N 1
ATOM 2141 C CA . HIS A 1 264 ? 10.971 -11.860 -3.607 1.00 77.12 264 HIS A CA 1
ATOM 2142 C C . HIS A 1 264 ? 11.778 -10.933 -4.532 1.00 77.12 264 HIS A C 1
ATOM 2144 O O . HIS A 1 264 ? 11.241 -10.504 -5.545 1.00 77.12 264 HIS A O 1
ATOM 2150 N N . TYR A 1 265 ? 13.053 -10.669 -4.230 1.00 75.69 265 TYR A N 1
ATOM 2151 C CA . TYR A 1 265 ? 13.909 -9.786 -5.033 1.00 75.69 265 TYR A CA 1
ATOM 2152 C C . TYR A 1 265 ? 14.908 -10.545 -5.909 1.00 75.69 265 TYR A C 1
ATOM 2154 O O . TYR A 1 265 ? 15.210 -10.100 -7.013 1.00 75.69 265 TYR A O 1
ATOM 2162 N N . MET A 1 266 ? 15.390 -11.710 -5.464 1.00 69.00 266 MET A N 1
ATOM 2163 C CA . MET A 1 266 ? 16.365 -12.501 -6.229 1.00 69.00 266 MET A CA 1
ATOM 2164 C C . MET A 1 266 ? 15.789 -13.073 -7.527 1.00 69.00 266 MET A C 1
ATOM 2166 O O . MET A 1 266 ? 16.509 -13.183 -8.510 1.00 69.00 266 MET A O 1
ATOM 2170 N N . LEU A 1 267 ? 14.491 -13.390 -7.565 1.00 59.75 267 LEU A N 1
ATOM 2171 C CA . LEU A 1 267 ? 13.835 -13.901 -8.776 1.00 59.75 267 LEU A CA 1
ATOM 2172 C C . LEU A 1 267 ? 13.619 -12.826 -9.860 1.00 59.75 267 LEU A C 1
ATOM 2174 O O . LEU A 1 267 ? 13.197 -13.161 -10.965 1.00 59.75 267 LEU A O 1
ATOM 2178 N N . ASN A 1 268 ? 13.887 -11.555 -9.538 1.00 58.72 268 ASN A N 1
ATOM 2179 C CA . ASN A 1 268 ? 13.623 -10.391 -10.387 1.00 58.72 268 ASN A CA 1
ATOM 2180 C C . ASN A 1 268 ? 14.892 -9.598 -10.737 1.00 58.72 268 ASN A C 1
ATOM 2182 O O . ASN A 1 268 ? 14.804 -8.559 -11.396 1.00 58.72 268 ASN A O 1
ATOM 2186 N N . ALA A 1 269 ? 16.065 -10.048 -10.286 1.00 55.88 269 ALA A N 1
ATOM 2187 C CA . ALA A 1 269 ? 17.321 -9.444 -10.696 1.00 55.88 269 ALA A CA 1
ATOM 2188 C C . ALA A 1 269 ? 17.591 -9.809 -12.168 1.00 55.88 269 ALA A C 1
ATOM 2190 O O . ALA A 1 269 ? 17.457 -10.981 -12.523 1.00 55.88 269 ALA A O 1
ATOM 2191 N N . PRO A 1 270 ? 17.925 -8.841 -13.040 1.00 51.00 270 PRO A N 1
ATOM 2192 C CA . PRO A 1 270 ? 18.458 -9.179 -14.352 1.00 51.00 270 PRO A CA 1
ATOM 2193 C C . PRO A 1 270 ? 19.759 -9.970 -14.180 1.00 51.00 270 PRO A C 1
ATOM 2195 O O . PRO A 1 270 ? 20.588 -9.586 -13.352 1.00 51.00 270 PRO A O 1
ATOM 2198 N N . ASP A 1 271 ? 19.900 -11.051 -14.951 1.00 48.53 271 ASP A N 1
ATOM 2199 C CA . ASP A 1 271 ? 21.179 -11.751 -15.139 1.00 48.53 271 ASP A CA 1
ATOM 2200 C C . ASP A 1 271 ? 22.278 -10.791 -15.632 1.00 48.53 271 ASP A C 1
ATOM 2202 O O . ASP A 1 271 ? 21.971 -9.914 -16.482 1.00 48.53 271 ASP A O 1
#

Secondary structure (DSSP, 8-state):
----------------EEEEEE---S----PPPPHHHHHHHHT--HHHHHHHHHTTEEEEE-HHHHHHHT-SEEEEEEEEEEEEEEEEEEEEPPSSTTSPPEEEEEEEEEEEEEEEEEEEEE-TT---SSGGG-HHHHHHHHHHHHHT-HHHHHHHHHHHHS-EEEEEEHHHHHSSTT--HHHHHHHHHHHHHHHHHHHHHHHHHHHHHHHHHHHTTTTS--TTHHHHHHHHTSHHHHHHTT-S-GGGHHHHHHHHTT---HHHHHTTS--

pLDDT: mean 84.02, std 17.71, range [30.62, 97.44]